Protein AF-A0A957UUU2-F1 (afdb_monomer_lite)

pLDDT: mean 78.71, std 13.13, range [39.53, 95.81]

Structure (mmCIF, N/CA/C/O backbone):
data_AF-A0A957UUU2-F1
#
_entry.id   AF-A0A957UUU2-F1
#
loop_
_atom_site.group_PDB
_atom_site.id
_atom_site.type_symbol
_atom_site.label_atom_id
_atom_site.label_alt_id
_atom_site.label_comp_id
_atom_site.label_asym_id
_atom_site.label_entity_id
_atom_site.label_seq_id
_atom_site.pdbx_PDB_ins_code
_atom_site.Cartn_x
_atom_site.Cartn_y
_atom_site.Cartn_z
_atom_site.occupancy
_atom_site.B_iso_or_equiv
_atom_site.auth_seq_id
_atom_site.auth_comp_id
_atom_site.auth_asym_id
_atom_site.auth_atom_id
_atom_site.pdbx_PDB_model_num
ATOM 1 N N . MET A 1 1 ? 97.704 -11.339 -40.711 1.00 39.53 1 MET A N 1
ATOM 2 C CA . MET A 1 1 ? 97.062 -10.009 -40.656 1.00 39.53 1 MET A CA 1
ATOM 3 C C . MET A 1 1 ? 95.612 -10.194 -41.059 1.00 39.53 1 MET A C 1
ATOM 5 O O . MET A 1 1 ? 95.342 -10.325 -42.242 1.00 39.53 1 MET A O 1
ATOM 9 N N . ALA A 1 2 ? 94.717 -10.341 -40.082 1.00 45.41 2 ALA A N 1
ATOM 10 C CA . ALA A 1 2 ? 93.286 -10.490 -40.326 1.00 45.41 2 ALA A CA 1
ATOM 11 C C . ALA A 1 2 ? 92.654 -9.095 -40.298 1.00 45.41 2 ALA A C 1
ATOM 13 O O . ALA A 1 2 ? 92.649 -8.444 -39.256 1.00 45.41 2 ALA A O 1
ATOM 14 N N . SER A 1 3 ? 92.203 -8.608 -41.452 1.00 53.50 3 SER A N 1
ATOM 15 C CA . SER A 1 3 ? 91.427 -7.375 -41.553 1.00 53.50 3 SER A CA 1
ATOM 16 C C . SER A 1 3 ? 89.989 -7.671 -41.136 1.00 53.50 3 SER A C 1
ATOM 18 O O . SER A 1 3 ? 89.261 -8.354 -41.855 1.00 53.50 3 SER A O 1
ATOM 20 N N . ILE A 1 4 ? 89.600 -7.181 -39.962 1.00 56.47 4 ILE A N 1
ATOM 21 C CA . ILE A 1 4 ? 88.208 -7.158 -39.511 1.00 56.47 4 ILE A CA 1
ATOM 22 C C . ILE A 1 4 ? 87.454 -6.222 -40.457 1.00 56.47 4 ILE A C 1
ATOM 24 O O . ILE A 1 4 ? 87.789 -5.045 -40.563 1.00 56.47 4 ILE A O 1
ATOM 28 N N . THR A 1 5 ? 86.501 -6.766 -41.204 1.00 67.25 5 THR A N 1
ATOM 29 C CA . THR A 1 5 ? 85.615 -6.000 -42.084 1.00 67.25 5 THR A CA 1
ATOM 30 C C . THR A 1 5 ? 84.358 -5.694 -41.280 1.00 67.25 5 THR A C 1
ATOM 32 O O . THR A 1 5 ? 83.609 -6.607 -40.937 1.00 67.25 5 THR A O 1
ATOM 35 N N . GLU A 1 6 ? 84.166 -4.435 -40.896 1.00 67.88 6 GLU A N 1
ATOM 36 C CA . GLU A 1 6 ? 82.925 -3.987 -40.265 1.00 67.88 6 GLU A CA 1
ATOM 37 C C . GLU A 1 6 ? 81.819 -3.969 -41.328 1.00 67.88 6 GLU A C 1
ATOM 39 O O . GLU A 1 6 ? 82.004 -3.405 -42.409 1.00 67.88 6 GLU A O 1
ATOM 44 N N . LYS A 1 7 ? 80.690 -4.629 -41.037 1.00 68.56 7 LYS A N 1
ATOM 45 C CA . LYS A 1 7 ? 79.489 -4.564 -41.880 1.00 68.56 7 LYS A CA 1
ATOM 46 C C . LYS A 1 7 ? 79.055 -3.106 -42.005 1.00 68.56 7 LYS A C 1
ATOM 48 O O . LYS A 1 7 ? 79.025 -2.376 -41.013 1.00 68.56 7 LYS A O 1
ATOM 53 N N . THR A 1 8 ? 78.731 -2.687 -43.222 1.00 74.75 8 THR A N 1
ATOM 54 C CA . THR A 1 8 ? 78.287 -1.319 -43.470 1.00 74.75 8 THR A CA 1
ATOM 55 C C . THR A 1 8 ? 76.824 -1.165 -43.065 1.00 74.75 8 THR A C 1
ATOM 57 O O . THR A 1 8 ? 76.052 -2.120 -43.074 1.00 74.75 8 THR A O 1
ATOM 60 N N . TRP A 1 9 ? 76.409 0.055 -42.727 1.00 56.34 9 TRP A N 1
ATOM 61 C CA . TRP A 1 9 ? 75.012 0.362 -42.402 1.00 56.34 9 TRP A CA 1
ATOM 62 C C . TRP A 1 9 ? 74.048 0.115 -43.580 1.00 56.34 9 TRP A C 1
ATOM 64 O O . TRP A 1 9 ? 72.845 0.052 -43.363 1.00 56.34 9 TRP A O 1
ATOM 74 N N . PHE A 1 10 ? 74.565 -0.056 -44.804 1.00 59.75 10 PHE A N 1
ATOM 75 C CA . PHE A 1 10 ? 73.796 -0.498 -45.970 1.00 59.75 10 PHE A CA 1
ATOM 76 C C . PHE A 1 10 ? 73.433 -1.988 -45.898 1.00 59.75 10 PHE A C 1
ATOM 78 O O . PHE A 1 10 ? 72.280 -2.331 -46.139 1.00 59.75 10 PHE A O 1
ATOM 85 N N . ASP A 1 11 ? 74.361 -2.851 -45.468 1.00 66.56 11 ASP A N 1
ATOM 86 C CA . ASP A 1 11 ? 74.097 -4.289 -45.276 1.00 66.56 11 ASP A CA 1
ATOM 87 C C . ASP A 1 11 ? 73.036 -4.526 -44.185 1.00 66.56 11 ASP A C 1
ATOM 89 O O . ASP A 1 11 ? 72.310 -5.515 -44.189 1.00 66.56 11 ASP A O 1
ATOM 93 N N . GLN A 1 12 ? 72.937 -3.589 -43.241 1.00 62.00 12 GLN A N 1
ATOM 94 C CA . GLN A 1 12 ? 71.997 -3.636 -42.126 1.00 62.00 12 GLN A CA 1
ATOM 95 C C . GLN A 1 12 ? 70.574 -3.199 -42.520 1.00 62.00 12 GLN A C 1
ATOM 97 O O . GLN A 1 12 ? 69.624 -3.550 -41.826 1.00 62.00 12 GLN A O 1
ATOM 102 N N . ILE A 1 13 ? 70.426 -2.456 -43.625 1.00 61.22 13 ILE A N 1
ATOM 103 C CA . ILE A 1 13 ? 69.125 -2.048 -44.178 1.00 61.22 13 ILE A CA 1
ATOM 104 C C . ILE A 1 13 ? 68.515 -3.193 -44.994 1.00 61.22 13 ILE A C 1
ATOM 106 O O . I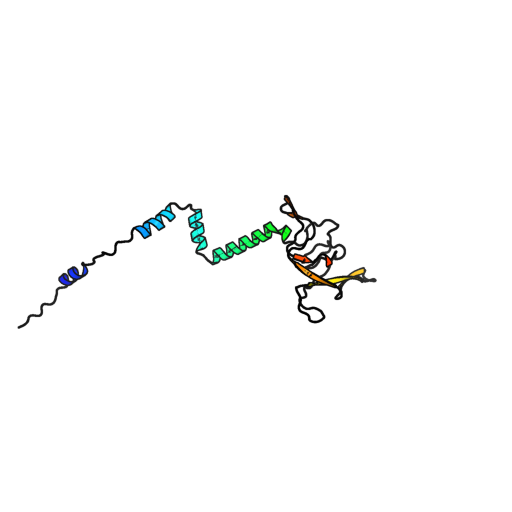LE A 1 13 ? 67.331 -3.469 -44.837 1.00 61.22 13 ILE A O 1
ATOM 110 N N . GLU A 1 14 ? 69.315 -3.918 -45.784 1.00 59.28 14 GLU A N 1
ATOM 111 C CA . GLU A 1 14 ? 68.829 -5.096 -46.527 1.00 59.28 14 GLU A CA 1
ATOM 112 C C . GLU A 1 14 ? 68.378 -6.234 -45.594 1.00 59.28 14 GLU A C 1
ATOM 114 O O . GLU A 1 14 ? 67.443 -6.964 -45.911 1.00 59.28 14 GLU A O 1
ATOM 119 N N . GLU A 1 15 ? 68.987 -6.358 -44.411 1.00 58.00 15 GLU A N 1
ATOM 120 C CA . GLU A 1 15 ? 68.595 -7.353 -43.401 1.00 58.00 15 GLU A CA 1
ATOM 121 C C . GLU A 1 15 ? 67.321 -6.934 -42.628 1.00 58.00 15 GLU A C 1
ATOM 123 O O . GLU A 1 15 ? 66.627 -7.790 -42.079 1.00 58.00 15 GLU A O 1
ATOM 128 N N . GLN A 1 16 ? 66.971 -5.637 -42.619 1.00 53.31 16 GLN A N 1
ATOM 129 C CA . GLN A 1 16 ? 65.750 -5.114 -41.986 1.00 53.31 16 GLN A CA 1
ATOM 130 C C . GLN A 1 16 ? 64.528 -5.097 -42.919 1.00 53.31 16 GLN A C 1
ATOM 132 O O . GLN A 1 16 ? 63.402 -5.059 -42.429 1.00 53.31 16 GLN A O 1
ATOM 137 N N . ASP A 1 17 ? 64.748 -5.160 -44.235 1.00 53.34 17 ASP A N 1
ATOM 138 C CA . ASP A 1 17 ? 63.694 -5.171 -45.262 1.00 53.34 17 ASP A CA 1
ATOM 139 C C . ASP A 1 17 ? 63.190 -6.592 -45.586 1.00 53.34 17 ASP A C 1
ATOM 141 O O . ASP A 1 17 ? 62.331 -6.790 -46.441 1.00 53.34 17 ASP A O 1
ATOM 145 N N . ASN A 1 18 ? 63.680 -7.610 -44.867 1.00 52.59 18 ASN A N 1
ATOM 146 C CA . ASN A 1 18 ? 63.071 -8.940 -44.851 1.00 52.59 18 ASN A CA 1
ATOM 147 C C . ASN A 1 18 ? 61.925 -8.999 -43.827 1.00 52.59 18 ASN A C 1
ATOM 149 O O . ASN A 1 18 ? 61.934 -9.801 -42.889 1.00 52.59 18 ASN A O 1
ATOM 153 N N . TRP A 1 19 ? 60.942 -8.118 -44.002 1.00 49.38 19 TRP A N 1
ATOM 154 C CA . TRP A 1 19 ? 59.661 -8.184 -43.309 1.00 49.38 19 TRP A CA 1
ATOM 155 C C . TRP A 1 19 ? 58.712 -9.030 -44.171 1.00 49.38 19 TRP A C 1
ATOM 157 O O . TRP A 1 19 ? 57.989 -8.521 -45.022 1.00 49.38 19 TRP A O 1
ATOM 167 N N . HIS A 1 20 ? 58.795 -10.356 -44.024 1.00 58.97 20 HIS A N 1
ATOM 168 C CA . HIS A 1 20 ? 57.784 -11.262 -44.572 1.00 58.97 20 HIS A CA 1
ATOM 169 C C . HIS A 1 20 ? 56.540 -11.189 -43.681 1.00 58.97 20 HIS A C 1
ATOM 171 O O . HIS A 1 20 ? 56.424 -11.903 -42.683 1.00 58.97 20 HIS A O 1
ATOM 177 N N . ASP A 1 21 ? 55.615 -10.313 -44.061 1.00 60.00 21 ASP A N 1
ATOM 178 C CA . ASP A 1 21 ? 54.219 -10.346 -43.625 1.00 60.00 21 ASP A CA 1
ATOM 179 C C . ASP A 1 21 ? 53.482 -11.518 -44.277 1.00 60.00 21 ASP A C 1
ATOM 181 O O . ASP A 1 21 ? 52.613 -11.343 -45.129 1.00 60.00 21 ASP A O 1
ATOM 185 N N . ASP A 1 22 ? 53.838 -12.738 -43.891 1.00 60.50 22 ASP A N 1
ATOM 186 C CA . ASP A 1 22 ? 53.114 -13.936 -44.330 1.00 60.50 22 ASP A CA 1
ATOM 187 C C . ASP A 1 22 ? 51.960 -14.304 -43.386 1.00 60.50 22 ASP A C 1
ATOM 189 O O . ASP A 1 22 ? 51.297 -15.324 -43.578 1.00 60.50 22 ASP A O 1
ATOM 193 N N . GLU A 1 23 ? 51.678 -13.484 -42.371 1.00 61.38 23 GLU A N 1
ATOM 194 C CA . GLU A 1 23 ? 50.397 -13.552 -41.670 1.00 61.38 23 GLU A CA 1
ATOM 195 C C . GLU A 1 23 ? 49.346 -12.931 -42.603 1.00 61.38 23 GLU A C 1
ATOM 197 O O . GLU A 1 23 ? 49.387 -11.718 -42.838 1.00 61.38 23 GLU A O 1
ATOM 202 N N . PRO A 1 24 ? 48.421 -13.719 -43.188 1.00 61.41 24 PRO A N 1
ATOM 203 C CA . PRO A 1 24 ? 47.403 -13.158 -44.056 1.00 61.41 24 PRO A CA 1
ATOM 204 C C . PRO A 1 24 ? 46.625 -12.115 -43.259 1.00 61.41 24 PRO A C 1
ATOM 206 O O . PRO A 1 24 ? 46.013 -12.434 -42.239 1.00 61.41 24 PRO A O 1
ATOM 209 N N . PHE A 1 25 ? 46.649 -10.865 -43.728 1.00 57.09 25 PHE A N 1
ATOM 210 C CA . PHE A 1 25 ? 45.767 -9.826 -43.215 1.00 57.09 25 PHE A CA 1
ATOM 211 C C . PHE A 1 25 ? 44.338 -10.375 -43.270 1.00 57.09 25 PHE A C 1
ATOM 213 O O . PHE A 1 25 ? 43.819 -10.656 -44.353 1.00 57.09 25 PHE A O 1
ATOM 220 N N . ASP A 1 26 ? 43.721 -10.580 -42.104 1.00 59.62 26 ASP A N 1
ATOM 221 C CA . ASP A 1 26 ? 42.340 -11.048 -41.994 1.00 59.62 26 ASP A CA 1
ATOM 222 C C . ASP A 1 26 ? 41.394 -9.929 -42.458 1.00 59.62 26 ASP A C 1
ATOM 224 O O . ASP A 1 26 ? 40.779 -9.205 -41.677 1.00 59.62 26 ASP A O 1
ATOM 228 N N . GLU A 1 27 ? 41.289 -9.761 -43.776 1.00 56.03 27 GLU A N 1
ATOM 229 C CA . GLU A 1 27 ? 40.331 -8.859 -44.414 1.00 56.03 27 GLU A CA 1
ATOM 230 C C . GLU A 1 27 ? 38.875 -9.242 -44.095 1.00 56.03 27 GLU A C 1
ATOM 232 O O . GLU A 1 27 ? 37.962 -8.439 -44.311 1.00 56.03 27 GLU A O 1
ATOM 237 N N . GLY A 1 28 ? 38.642 -10.468 -43.612 1.00 55.97 28 GLY A N 1
ATOM 238 C CA . GLY A 1 28 ? 37.326 -10.993 -43.276 1.00 55.97 28 GLY A CA 1
ATOM 239 C C . GLY A 1 28 ? 36.765 -10.413 -41.979 1.00 55.97 28 GLY A C 1
ATOM 240 O O . GLY A 1 28 ? 35.560 -10.148 -41.917 1.00 55.97 28 GLY A O 1
ATOM 241 N N . SER A 1 29 ? 37.610 -10.161 -40.971 1.00 53.28 29 SER A N 1
ATOM 242 C CA . SER A 1 29 ? 37.148 -9.645 -39.673 1.00 53.28 29 SER A CA 1
ATOM 243 C C . SER A 1 29 ? 36.651 -8.201 -39.763 1.00 53.28 29 SER A C 1
ATOM 245 O O . SER A 1 29 ? 35.616 -7.872 -39.186 1.00 53.28 29 SER A O 1
ATOM 247 N N . PHE A 1 30 ? 37.339 -7.351 -40.532 1.00 53.28 30 PHE A N 1
ATOM 248 C CA . PHE A 1 30 ? 36.959 -5.947 -40.710 1.00 53.28 30 PHE A CA 1
ATOM 249 C C . PHE A 1 30 ? 35.727 -5.797 -41.618 1.00 53.28 30 PHE A C 1
ATOM 251 O O . PHE A 1 30 ? 34.786 -5.089 -41.265 1.00 53.28 30 PHE A O 1
ATOM 258 N N . LYS A 1 31 ? 35.648 -6.533 -42.740 1.00 57.88 31 LYS A N 1
ATOM 259 C CA . LYS A 1 31 ? 34.511 -6.430 -43.680 1.00 57.88 31 LYS A CA 1
ATOM 260 C C . LYS A 1 31 ? 33.173 -6.828 -43.047 1.00 57.88 31 LYS A C 1
ATOM 262 O O . LYS A 1 31 ? 32.178 -6.137 -43.243 1.00 57.88 31 LYS A O 1
ATOM 267 N N . ALA A 1 32 ? 33.131 -7.907 -42.262 1.00 59.12 32 ALA A N 1
ATOM 268 C CA . ALA A 1 32 ? 31.872 -8.442 -41.736 1.00 59.12 32 ALA A CA 1
ATOM 269 C C . ALA A 1 32 ? 31.272 -7.627 -40.572 1.00 59.12 32 ALA A C 1
ATOM 271 O O . ALA A 1 32 ? 30.049 -7.635 -40.379 1.00 59.12 32 ALA A O 1
ATOM 272 N N . GLU A 1 33 ? 32.104 -6.960 -39.768 1.00 60.31 33 GLU A N 1
ATOM 273 C CA . GLU A 1 33 ? 31.646 -6.070 -38.694 1.00 60.31 33 GLU A CA 1
ATOM 274 C C . GLU A 1 33 ? 31.251 -4.695 -39.241 1.00 60.31 33 GLU A C 1
ATOM 276 O O . GLU A 1 33 ? 30.189 -4.179 -38.877 1.00 60.31 33 GLU A O 1
ATOM 281 N N . ASP A 1 34 ? 32.031 -4.156 -40.181 1.00 59.47 34 ASP A N 1
ATOM 282 C CA . ASP A 1 34 ? 31.767 -2.853 -40.786 1.00 59.47 34 ASP A CA 1
ATOM 283 C C . ASP A 1 34 ? 30.541 -2.883 -41.715 1.00 59.47 34 ASP A C 1
ATOM 285 O O . ASP A 1 34 ? 29.689 -1.997 -41.627 1.00 59.47 34 ASP A O 1
ATOM 289 N N . GLU A 1 35 ? 30.336 -3.931 -42.524 1.00 60.06 35 GLU A N 1
ATOM 290 C CA . GLU A 1 35 ? 29.131 -4.055 -43.368 1.00 60.06 35 GLU A CA 1
ATOM 291 C C . GLU A 1 35 ? 27.832 -4.066 -42.545 1.00 60.06 35 GLU A C 1
ATOM 293 O O . GLU A 1 35 ? 26.833 -3.449 -42.929 1.00 60.06 35 GLU A O 1
ATOM 298 N N . LYS A 1 36 ? 27.840 -4.704 -41.365 1.00 58.03 36 LYS A N 1
ATOM 299 C CA . LYS A 1 36 ? 26.680 -4.711 -40.455 1.00 58.03 36 LYS A CA 1
ATOM 300 C C . LYS A 1 36 ? 26.394 -3.330 -39.872 1.00 58.03 36 LYS A C 1
ATOM 302 O O . LYS A 1 36 ? 25.233 -3.025 -39.608 1.00 58.03 36 LYS A O 1
ATOM 307 N N . ILE A 1 37 ? 27.420 -2.504 -39.674 1.00 58.75 37 ILE A N 1
ATOM 308 C CA . ILE A 1 37 ? 27.292 -1.119 -39.202 1.00 58.75 37 ILE A CA 1
ATOM 309 C C . ILE A 1 37 ? 26.732 -0.221 -40.317 1.00 58.75 37 ILE A C 1
ATOM 311 O O . ILE A 1 37 ? 25.884 0.622 -40.032 1.00 58.75 37 ILE A O 1
ATOM 315 N N . PHE A 1 38 ? 27.131 -0.434 -41.577 1.00 58.75 38 PHE A N 1
ATOM 316 C CA . PHE A 1 38 ? 26.671 0.359 -42.728 1.00 58.75 38 PHE A CA 1
ATOM 317 C C . PHE A 1 38 ? 25.222 0.073 -43.162 1.00 58.75 38 PHE A C 1
ATOM 319 O O . PHE A 1 38 ? 24.555 0.969 -43.676 1.00 58.75 38 PHE A O 1
ATOM 326 N N . VAL A 1 39 ? 24.711 -1.143 -42.939 1.00 65.19 39 VAL A N 1
ATOM 327 C CA . VAL A 1 39 ? 23.320 -1.528 -43.271 1.00 65.19 39 VAL A CA 1
ATOM 328 C C . VAL A 1 39 ? 22.354 -1.325 -42.090 1.00 65.19 39 VAL A C 1
ATOM 330 O O . VAL A 1 39 ? 21.133 -1.356 -42.260 1.00 65.19 39 VAL A O 1
ATOM 333 N N . ALA A 1 40 ? 22.869 -1.104 -40.878 1.00 62.59 40 ALA A N 1
ATOM 334 C CA . ALA A 1 40 ? 22.044 -0.944 -39.687 1.00 62.59 40 ALA A CA 1
ATOM 335 C C . ALA A 1 40 ? 21.211 0.347 -39.728 1.00 62.59 40 ALA A C 1
ATOM 337 O O . ALA A 1 40 ? 21.707 1.445 -39.981 1.00 62.59 40 ALA A O 1
ATOM 338 N N . SER A 1 41 ? 19.926 0.223 -39.390 1.00 76.69 41 SER A N 1
ATOM 339 C CA . SER A 1 41 ? 19.055 1.373 -39.155 1.00 76.69 41 SER A CA 1
ATOM 340 C C . SER A 1 41 ? 19.640 2.246 -38.043 1.00 76.69 41 SER A C 1
ATOM 342 O O . SER A 1 41 ? 20.170 1.738 -37.052 1.00 76.69 41 SER A O 1
ATOM 344 N N . TYR A 1 42 ? 19.494 3.567 -38.164 1.00 78.69 42 TYR A N 1
ATOM 345 C CA . TYR A 1 42 ? 19.991 4.551 -37.194 1.00 78.69 42 TYR A CA 1
ATOM 346 C C . TYR A 1 42 ? 19.608 4.207 -35.736 1.00 78.69 42 TYR A C 1
ATOM 348 O O . TYR A 1 42 ? 20.386 4.415 -34.805 1.00 78.69 42 TYR A O 1
ATOM 356 N N . TRP A 1 43 ? 18.441 3.580 -35.539 1.00 77.56 43 TRP A N 1
ATOM 357 C CA . TRP A 1 43 ? 17.963 3.071 -34.248 1.00 77.56 43 TRP A CA 1
ATOM 358 C C . TRP A 1 43 ? 18.771 1.896 -33.684 1.00 77.56 43 TRP A C 1
ATOM 360 O O . TRP A 1 43 ? 18.982 1.819 -32.473 1.00 77.56 43 TRP A O 1
ATOM 370 N N . GLN A 1 44 ? 19.242 0.985 -34.537 1.00 79.56 44 GLN A N 1
ATOM 371 C CA . GLN A 1 44 ? 20.034 -0.178 -34.126 1.00 79.56 44 GLN A CA 1
ATOM 372 C C . GLN A 1 44 ? 21.419 0.256 -33.633 1.00 79.56 44 GLN A C 1
ATOM 374 O O . GLN A 1 44 ? 21.860 -0.189 -32.572 1.00 79.56 44 GLN A O 1
ATOM 379 N N . LEU A 1 45 ? 22.052 1.201 -34.337 1.00 82.31 45 LEU A N 1
ATOM 380 C CA . LEU A 1 45 ? 23.320 1.817 -33.932 1.00 82.31 45 LEU A CA 1
ATOM 381 C C . LEU A 1 45 ? 23.190 2.531 -32.579 1.00 82.31 45 LEU A C 1
ATOM 383 O O . LEU A 1 45 ? 24.030 2.358 -31.690 1.00 82.31 45 LEU A O 1
ATOM 387 N N . MET A 1 46 ? 22.098 3.282 -32.393 1.00 84.50 46 MET A N 1
ATOM 388 C CA . MET A 1 46 ? 21.809 3.977 -31.138 1.00 84.50 46 MET A CA 1
ATOM 389 C C . MET A 1 46 ? 21.615 2.995 -29.975 1.00 84.50 46 MET A C 1
ATOM 391 O O . MET A 1 46 ? 22.191 3.185 -28.904 1.00 84.50 46 MET A O 1
ATOM 395 N N . TRP A 1 47 ? 20.865 1.910 -30.191 1.00 83.44 47 TRP A N 1
ATOM 396 C CA . TRP A 1 47 ? 20.610 0.880 -29.180 1.00 83.44 47 TRP A CA 1
ATOM 397 C C . TRP A 1 47 ? 21.876 0.118 -28.774 1.00 83.44 47 TRP A C 1
ATOM 399 O O . TRP A 1 47 ? 22.100 -0.125 -27.587 1.00 83.44 47 TRP A O 1
ATOM 409 N N . TRP A 1 48 ? 22.745 -0.225 -29.728 1.00 84.81 48 TRP A N 1
ATOM 410 C CA . TRP A 1 48 ? 24.027 -0.872 -29.430 1.00 84.81 48 TRP A CA 1
ATOM 411 C C . TRP A 1 48 ? 24.951 0.029 -28.616 1.00 84.81 48 TRP A C 1
ATOM 413 O O . TRP A 1 48 ? 25.562 -0.434 -27.652 1.00 84.81 48 TRP A O 1
ATOM 423 N N . LYS A 1 49 ? 25.021 1.322 -28.954 1.00 82.62 49 LYS A N 1
ATOM 424 C CA . LYS A 1 49 ? 25.791 2.303 -28.179 1.00 82.62 49 LYS A CA 1
ATOM 425 C C . LYS A 1 49 ? 25.201 2.497 -26.779 1.00 82.62 49 LYS A C 1
ATOM 427 O O . LYS A 1 49 ? 25.948 2.500 -25.805 1.00 82.62 49 LYS A O 1
ATOM 432 N N . PHE A 1 50 ? 23.876 2.568 -26.663 1.00 84.94 50 PHE A N 1
ATOM 433 C CA . PHE A 1 50 ? 23.166 2.684 -25.388 1.00 84.94 50 PHE A CA 1
ATOM 434 C C . PHE A 1 50 ? 23.423 1.482 -24.465 1.00 84.94 50 PHE A C 1
ATOM 436 O O . PHE A 1 50 ? 23.775 1.661 -23.300 1.00 84.94 50 PHE A O 1
ATOM 443 N N . ARG A 1 51 ? 23.370 0.253 -25.001 1.00 84.75 51 ARG A N 1
ATOM 444 C CA . ARG A 1 51 ? 23.630 -0.986 -24.244 1.00 84.75 51 ARG A CA 1
ATOM 445 C C . ARG A 1 51 ? 25.056 -1.119 -23.710 1.00 84.75 51 ARG A C 1
ATOM 447 O O . ARG A 1 51 ? 25.261 -1.862 -22.753 1.00 84.75 51 ARG A O 1
ATOM 454 N N . LYS A 1 52 ? 26.038 -0.417 -24.287 1.00 87.19 52 LYS A N 1
ATOM 455 C CA . LYS A 1 52 ? 27.419 -0.405 -23.770 1.00 87.19 52 LYS A CA 1
ATOM 456 C C . LYS A 1 52 ? 27.544 0.375 -22.451 1.00 87.19 52 LYS A C 1
ATOM 458 O O . LYS A 1 52 ? 28.444 0.092 -21.663 1.00 87.19 52 LYS A O 1
ATOM 463 N N . HIS A 1 53 ? 26.642 1.319 -22.167 1.00 92.12 53 HIS A N 1
ATOM 464 C CA . HIS A 1 53 ? 26.686 2.134 -20.952 1.00 92.12 53 HIS A CA 1
ATOM 465 C C . HIS A 1 53 ? 25.852 1.518 -19.821 1.00 92.12 53 HIS A C 1
ATOM 467 O O . HIS A 1 53 ? 24.625 1.592 -19.816 1.00 92.12 53 HIS A O 1
ATOM 473 N N . ARG A 1 54 ? 26.526 0.973 -18.798 1.00 88.69 54 ARG A N 1
ATOM 474 C CA . ARG A 1 54 ? 25.864 0.348 -17.633 1.00 88.69 54 ARG A CA 1
ATOM 475 C C . ARG A 1 54 ? 24.904 1.300 -16.910 1.00 88.69 54 ARG A C 1
ATOM 477 O O . ARG A 1 54 ? 23.791 0.900 -16.596 1.00 88.69 54 ARG A O 1
ATOM 484 N N . MET A 1 55 ? 25.295 2.562 -16.712 1.00 93.12 55 MET A N 1
ATOM 485 C CA . MET A 1 55 ? 24.437 3.566 -16.062 1.00 93.12 55 MET A CA 1
ATOM 486 C C . MET A 1 55 ? 23.172 3.864 -16.871 1.00 93.12 55 MET A C 1
ATOM 488 O O . MET A 1 55 ? 22.088 3.935 -16.304 1.00 93.12 55 MET A O 1
ATOM 492 N N . ALA A 1 56 ? 23.296 3.969 -18.196 1.00 89.12 56 ALA A N 1
ATOM 493 C CA . ALA A 1 56 ? 22.160 4.218 -19.078 1.00 89.12 56 ALA A CA 1
ATOM 494 C C . ALA A 1 56 ? 21.150 3.058 -19.036 1.00 89.12 56 ALA A C 1
ATOM 496 O O . ALA A 1 56 ? 19.943 3.285 -18.982 1.00 89.12 56 ALA A O 1
ATOM 497 N N . MET A 1 57 ? 21.642 1.817 -18.968 1.00 92.75 57 MET A N 1
ATOM 498 C CA . MET A 1 57 ? 20.799 0.631 -18.810 1.00 92.75 57 MET A CA 1
ATOM 499 C C . MET A 1 57 ? 20.084 0.591 -17.456 1.00 92.75 57 MET A C 1
ATOM 501 O O . MET A 1 57 ? 18.902 0.266 -17.415 1.00 92.75 57 MET A O 1
ATOM 505 N N . VAL A 1 58 ? 20.756 0.958 -16.358 1.00 94.75 58 VAL A N 1
ATOM 506 C CA . VAL A 1 58 ? 20.117 1.046 -15.031 1.00 94.75 58 VAL A CA 1
ATOM 507 C C . VAL A 1 58 ? 18.990 2.078 -15.045 1.00 94.75 58 VAL A C 1
ATOM 509 O O . VAL A 1 58 ? 17.878 1.775 -14.619 1.00 94.75 58 VAL A O 1
ATOM 512 N N . SER A 1 59 ? 19.238 3.270 -15.594 1.00 93.75 59 SER A N 1
ATOM 513 C CA . SER A 1 59 ? 18.205 4.300 -15.729 1.00 93.75 59 SER A CA 1
ATOM 514 C C . SER A 1 59 ? 17.036 3.833 -16.596 1.00 93.75 59 SER A C 1
ATOM 516 O O . SER A 1 59 ? 15.887 4.056 -16.227 1.00 93.75 59 SER A O 1
ATOM 518 N N . ALA A 1 60 ? 17.301 3.136 -17.705 1.00 93.38 60 ALA A N 1
ATOM 519 C CA . ALA A 1 60 ? 16.246 2.566 -18.539 1.00 93.38 60 ALA A CA 1
ATOM 520 C C . ALA A 1 60 ? 15.384 1.554 -17.771 1.00 93.38 60 ALA A C 1
ATOM 522 O O . ALA A 1 60 ? 14.163 1.600 -17.878 1.00 93.38 60 ALA A O 1
ATOM 523 N N . VAL A 1 61 ? 15.996 0.680 -16.965 1.00 94.75 61 VAL A N 1
ATOM 524 C CA . VAL A 1 61 ? 15.263 -0.283 -16.127 1.00 94.75 61 VAL A CA 1
ATOM 525 C C . VAL A 1 61 ? 14.375 0.435 -15.114 1.00 94.75 61 VAL A C 1
ATOM 527 O O . VAL A 1 61 ? 13.203 0.090 -14.992 1.00 94.75 61 VAL A O 1
ATOM 530 N N . ILE A 1 62 ? 14.893 1.456 -14.426 1.00 95.75 62 ILE A N 1
ATOM 531 C CA . ILE A 1 62 ? 14.111 2.242 -13.458 1.00 95.75 62 ILE A CA 1
ATOM 532 C C . ILE A 1 62 ? 12.913 2.905 -14.145 1.00 95.75 62 ILE A C 1
ATOM 534 O O . ILE A 1 62 ? 11.796 2.821 -13.644 1.00 95.75 62 ILE A O 1
ATOM 538 N N . ILE A 1 63 ? 13.130 3.520 -15.310 1.00 95.81 63 ILE A N 1
ATOM 539 C CA . ILE A 1 63 ? 12.064 4.160 -16.087 1.00 95.81 63 ILE A CA 1
ATOM 540 C C . ILE A 1 63 ? 10.991 3.138 -16.469 1.00 95.81 63 ILE A C 1
ATOM 542 O O . ILE A 1 63 ? 9.808 3.387 -16.257 1.00 95.81 63 ILE A O 1
ATOM 546 N N . VAL A 1 64 ? 11.391 1.975 -16.987 1.00 95.81 64 VAL A N 1
ATOM 547 C CA . VAL A 1 64 ? 10.453 0.903 -17.345 1.00 95.81 64 VAL A CA 1
ATOM 548 C C . VAL A 1 64 ? 9.654 0.440 -16.127 1.00 95.81 64 VAL A C 1
ATOM 550 O O . VAL A 1 64 ? 8.442 0.291 -16.233 1.00 95.81 64 VAL A O 1
ATOM 553 N N . LEU A 1 65 ? 10.291 0.265 -14.965 1.00 95.25 65 LEU A N 1
ATOM 554 C CA . LEU A 1 65 ? 9.594 -0.111 -13.732 1.00 95.25 65 LEU A CA 1
ATOM 555 C C . LEU A 1 65 ? 8.570 0.946 -13.301 1.00 95.25 65 LEU A C 1
ATOM 557 O O . LEU A 1 65 ? 7.448 0.587 -12.960 1.00 95.25 65 LEU A O 1
ATOM 561 N N . LEU A 1 66 ? 8.915 2.233 -13.365 1.00 93.75 66 LEU A N 1
ATOM 562 C CA . LEU A 1 66 ? 7.980 3.316 -13.047 1.00 93.75 66 LEU A CA 1
ATOM 563 C C . LEU A 1 66 ? 6.779 3.335 -14.000 1.00 93.75 66 LEU A C 1
ATOM 565 O O . LEU A 1 66 ? 5.645 3.469 -13.548 1.00 93.75 66 LEU A O 1
ATOM 569 N N . TYR A 1 67 ? 7.006 3.141 -15.302 1.00 94.38 67 TYR A N 1
ATOM 570 C CA . TYR A 1 67 ? 5.913 3.040 -16.272 1.00 94.38 67 TYR A CA 1
ATOM 571 C C . TYR A 1 67 ? 5.043 1.806 -16.042 1.00 94.38 67 TYR A C 1
ATOM 573 O O . TYR A 1 67 ? 3.830 1.897 -16.190 1.00 94.38 67 TYR A O 1
ATOM 581 N N . LEU A 1 68 ? 5.625 0.672 -15.646 1.00 92.25 68 LEU A N 1
ATOM 582 C CA . LEU A 1 68 ? 4.844 -0.508 -15.278 1.00 92.25 68 LEU A CA 1
ATOM 583 C C . LEU A 1 68 ? 3.960 -0.222 -14.063 1.00 92.25 68 LEU A C 1
ATOM 585 O O . LEU A 1 68 ? 2.772 -0.513 -14.110 1.00 92.25 68 LEU A O 1
ATOM 589 N N . VAL A 1 69 ? 4.494 0.405 -13.013 1.00 89.88 69 VAL A N 1
ATOM 590 C CA . VAL A 1 69 ? 3.687 0.800 -11.847 1.00 89.88 69 VAL A CA 1
ATOM 591 C C . VAL A 1 69 ? 2.560 1.751 -12.252 1.00 89.88 69 VAL A C 1
ATOM 593 O O . VAL A 1 69 ? 1.440 1.572 -11.794 1.00 89.88 69 VAL A O 1
ATOM 596 N N . ALA A 1 70 ? 2.818 2.709 -13.146 1.00 88.69 70 ALA A N 1
ATOM 597 C CA . ALA A 1 70 ? 1.796 3.637 -13.630 1.00 88.69 70 ALA A CA 1
ATOM 598 C C . ALA A 1 70 ? 0.707 2.948 -14.475 1.00 88.69 70 ALA A C 1
ATOM 600 O O . ALA A 1 70 ? -0.473 3.232 -14.309 1.00 88.69 70 ALA A O 1
ATOM 601 N N . VAL A 1 71 ? 1.083 2.022 -15.362 1.00 89.25 71 VAL A N 1
ATOM 602 C CA . VAL A 1 71 ? 0.135 1.265 -16.202 1.00 89.25 71 VAL A CA 1
ATOM 603 C C . VAL A 1 71 ? -0.700 0.291 -15.371 1.00 89.25 71 VAL A C 1
ATOM 605 O O . VAL A 1 71 ? -1.859 0.047 -15.693 1.00 89.25 71 VAL A O 1
ATOM 608 N N . PHE A 1 72 ? -0.128 -0.258 -14.301 1.00 88.88 72 PHE A N 1
ATOM 609 C CA . PHE A 1 72 ? -0.815 -1.140 -13.363 1.00 88.88 72 PHE A CA 1
ATOM 610 C C . PHE A 1 72 ? -1.232 -0.409 -12.078 1.00 88.88 72 PHE A C 1
ATOM 612 O O . PHE A 1 72 ? -1.399 -1.054 -11.047 1.00 88.88 72 PHE A O 1
ATOM 619 N N . ALA A 1 73 ? -1.414 0.917 -12.122 1.00 86.19 73 ALA A N 1
ATOM 620 C CA . ALA A 1 73 ? -1.716 1.714 -10.932 1.00 86.19 73 ALA A CA 1
ATOM 621 C C . ALA A 1 73 ? -3.005 1.253 -10.241 1.00 86.19 73 ALA A C 1
ATOM 623 O O . ALA A 1 73 ? -3.033 1.159 -9.022 1.00 86.19 73 ALA A O 1
ATOM 624 N N . GLU A 1 74 ? -4.022 0.877 -11.013 1.00 83.88 74 GLU A N 1
ATOM 625 C CA . GLU A 1 74 ? -5.300 0.358 -10.505 1.00 83.88 74 GLU A CA 1
ATOM 626 C C . GLU A 1 74 ? -5.134 -0.982 -9.762 1.00 83.88 74 GLU A C 1
ATOM 628 O O . GLU A 1 74 ? -5.784 -1.227 -8.755 1.00 83.88 74 GLU A O 1
ATOM 633 N N . PHE A 1 75 ? -4.202 -1.830 -10.210 1.00 86.38 75 PHE A N 1
ATOM 634 C CA . PHE A 1 75 ? -3.859 -3.087 -9.537 1.00 86.38 75 PHE A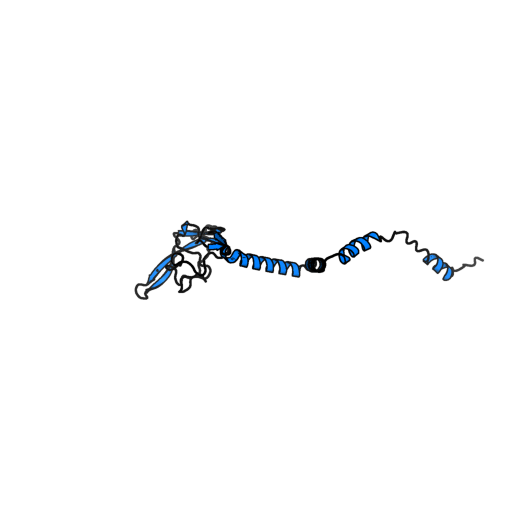 CA 1
ATOM 635 C C . PHE A 1 75 ? -2.979 -2.864 -8.293 1.00 86.38 75 PHE A C 1
ATOM 637 O O . PHE A 1 75 ? -3.053 -3.614 -7.318 1.00 86.38 75 PHE A O 1
ATOM 644 N N . VAL A 1 76 ? -2.092 -1.866 -8.336 1.00 85.06 76 VAL A N 1
ATOM 645 C CA . VAL A 1 76 ? -1.146 -1.556 -7.253 1.00 85.06 76 VAL A CA 1
ATOM 646 C C . VAL A 1 76 ? -1.824 -0.792 -6.117 1.00 85.06 76 VAL A C 1
ATOM 648 O O . VAL A 1 76 ? -1.483 -1.019 -4.956 1.00 85.06 76 VAL A O 1
ATOM 651 N N . ALA A 1 77 ? -2.768 0.093 -6.434 1.00 79.81 77 ALA A N 1
ATOM 652 C CA . ALA A 1 77 ? -3.542 0.830 -5.451 1.00 79.81 77 ALA A CA 1
ATOM 653 C C . ALA A 1 77 ? -4.538 -0.117 -4.756 1.00 79.81 77 ALA A C 1
ATOM 655 O O . ALA A 1 77 ? -5.325 -0.779 -5.433 1.00 79.81 77 ALA A O 1
ATOM 656 N N . PRO A 1 78 ? -4.525 -0.212 -3.416 1.00 70.25 78 PRO A N 1
ATOM 657 C CA . PRO A 1 78 ? -5.463 -1.064 -2.686 1.00 70.25 78 PRO A CA 1
ATOM 658 C C . PRO A 1 78 ? -6.894 -0.506 -2.675 1.00 70.25 78 PRO A C 1
ATOM 660 O O . PRO A 1 78 ? -7.836 -1.268 -2.473 1.00 70.25 78 PRO A O 1
ATOM 663 N N . TYR A 1 79 ? -7.059 0.804 -2.896 1.00 74.88 79 TYR A N 1
ATOM 664 C CA . TYR A 1 79 ? -8.348 1.493 -2.842 1.00 74.88 79 TYR A CA 1
ATOM 665 C C . TYR A 1 79 ? -8.532 2.425 -4.034 1.00 74.88 79 TYR A C 1
ATOM 667 O O . TYR A 1 79 ? -7.578 3.036 -4.521 1.00 74.88 79 TYR A O 1
ATOM 675 N N . ASN A 1 80 ? -9.783 2.562 -4.465 1.00 71.19 80 ASN A N 1
ATOM 676 C CA . ASN A 1 80 ? -10.167 3.501 -5.508 1.00 71.19 80 ASN A CA 1
ATOM 677 C C . ASN A 1 80 ? -10.094 4.951 -4.984 1.00 71.19 80 ASN A C 1
ATOM 679 O O . ASN A 1 80 ? -10.520 5.206 -3.857 1.00 71.19 80 ASN A O 1
ATOM 683 N N . PRO A 1 81 ? -9.594 5.920 -5.778 1.00 64.38 81 PRO A N 1
ATOM 684 C CA . PRO A 1 81 ? -9.504 7.328 -5.371 1.00 64.38 81 PRO A CA 1
ATOM 685 C C . PRO A 1 81 ? -10.870 8.026 -5.299 1.00 64.38 81 PRO A C 1
ATOM 687 O O . PRO A 1 81 ? -11.053 8.945 -4.498 1.00 64.38 81 PRO A O 1
ATOM 690 N N . ASP A 1 82 ? -11.834 7.566 -6.100 1.00 64.88 82 ASP A N 1
ATOM 691 C CA . ASP A 1 82 ? -13.242 7.958 -6.031 1.00 64.88 82 ASP A CA 1
ATOM 692 C C . ASP A 1 82 ? -14.092 6.723 -5.699 1.00 64.88 82 ASP A C 1
ATOM 694 O O . ASP A 1 82 ? -14.787 6.184 -6.562 1.00 64.88 82 ASP A O 1
ATOM 698 N N . PRO A 1 83 ? -13.993 6.227 -4.454 1.00 64.19 83 PRO A N 1
ATOM 699 C CA . PRO A 1 83 ? -14.678 5.014 -4.050 1.00 64.19 83 PRO A CA 1
ATOM 700 C C . PRO A 1 83 ? -16.186 5.249 -4.025 1.00 64.19 83 PRO A C 1
ATOM 702 O O . PRO A 1 83 ? -16.676 6.343 -3.702 1.00 64.19 83 PRO A O 1
ATOM 705 N N . HIS A 1 84 ? -16.943 4.197 -4.329 1.00 59.72 84 HIS A N 1
ATOM 706 C CA . HIS A 1 84 ? -18.383 4.245 -4.132 1.00 59.72 84 HIS A CA 1
ATOM 707 C C . HIS A 1 84 ? -18.698 4.480 -2.639 1.00 59.72 84 HIS A C 1
ATOM 709 O O . HIS A 1 84 ? -17.906 4.115 -1.770 1.00 59.72 84 HIS A O 1
ATOM 715 N N . PRO A 1 85 ? -19.862 5.058 -2.282 1.00 58.22 85 PRO A N 1
ATOM 716 C CA . PRO A 1 85 ? -20.202 5.342 -0.886 1.00 58.22 85 PRO A CA 1
ATOM 717 C C . PRO A 1 85 ? -20.157 4.125 0.049 1.00 5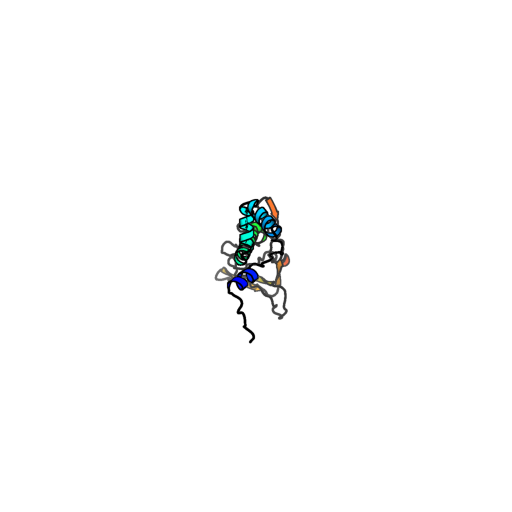8.22 85 PRO A C 1
ATOM 719 O O . PRO A 1 85 ? -20.002 4.294 1.254 1.00 58.22 85 PRO A O 1
ATOM 722 N N . SER A 1 86 ? -20.299 2.918 -0.505 1.00 57.06 86 SER A N 1
ATOM 723 C CA . SER A 1 86 ? -20.179 1.630 0.186 1.00 57.06 86 SER A CA 1
ATOM 724 C C . SER A 1 86 ? -18.740 1.208 0.494 1.00 57.06 86 SER A C 1
ATOM 726 O O . SER A 1 86 ? -18.539 0.357 1.349 1.00 57.06 86 SER A O 1
ATOM 728 N N . GLU A 1 87 ? -17.758 1.774 -0.203 1.00 60.69 87 GLU A N 1
ATOM 729 C CA . GLU A 1 87 ? -16.326 1.463 -0.083 1.00 60.69 87 GLU A CA 1
ATOM 730 C C . GLU A 1 87 ? -15.566 2.540 0.699 1.00 60.69 87 GLU A C 1
ATOM 732 O O . GLU A 1 87 ? -14.404 2.359 1.056 1.00 60.69 87 GLU A O 1
ATOM 737 N N . LEU A 1 88 ? -16.216 3.675 0.976 1.00 59.81 88 LEU A N 1
ATOM 738 C CA . LEU A 1 88 ? -15.662 4.697 1.849 1.00 59.81 88 LEU A CA 1
ATOM 739 C C . LEU A 1 88 ? -15.499 4.135 3.259 1.00 59.81 88 LEU A C 1
ATOM 741 O O . LEU A 1 88 ? -16.448 3.634 3.865 1.00 59.81 88 LEU A O 1
ATOM 745 N N . PHE A 1 89 ? -14.330 4.364 3.848 1.00 68.12 89 PHE A N 1
ATOM 746 C CA . PHE A 1 89 ? -14.053 4.049 5.244 1.00 68.12 89 PHE A CA 1
ATOM 747 C C . PHE A 1 89 ? -14.705 5.075 6.184 1.00 68.12 89 PHE A C 1
ATOM 749 O O . PHE A 1 89 ? -14.049 5.690 7.022 1.00 68.12 89 PH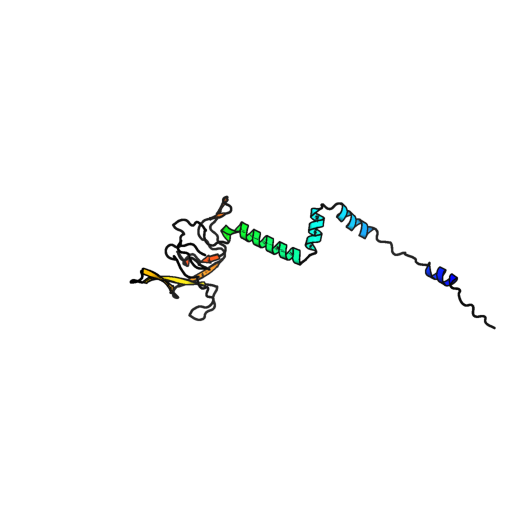E A O 1
ATOM 756 N N . VAL A 1 90 ? -16.013 5.318 6.039 1.00 62.59 90 VAL A N 1
ATOM 757 C CA . VAL A 1 90 ? -16.771 6.351 6.774 1.00 62.59 90 VAL A CA 1
ATOM 758 C C . VAL A 1 90 ? -16.653 6.163 8.295 1.00 62.59 90 VAL A C 1
ATOM 760 O O . VAL A 1 90 ? -16.676 7.136 9.064 1.00 62.59 90 VAL A O 1
ATOM 763 N N . SER A 1 91 ? -16.485 4.919 8.739 1.00 69.94 91 SER A N 1
ATOM 764 C CA . SER A 1 91 ? -16.200 4.559 10.130 1.00 69.94 91 SER A CA 1
ATOM 765 C C . SER A 1 91 ? -14.783 4.979 10.561 1.00 69.94 91 SER A C 1
ATOM 767 O O . SER A 1 91 ? -14.610 5.500 11.655 1.00 69.94 91 SER A O 1
ATOM 769 N N . TYR A 1 92 ? -13.791 4.952 9.673 1.00 76.50 92 TYR A N 1
ATOM 770 C CA . TYR A 1 92 ? -12.382 5.239 9.981 1.00 76.50 92 TYR A CA 1
ATOM 771 C C . TYR A 1 92 ? -11.917 6.656 9.596 1.00 76.50 92 TYR A C 1
ATOM 773 O O . TYR A 1 92 ? -10.739 6.884 9.347 1.00 76.50 92 TYR A O 1
ATOM 781 N N . LYS A 1 93 ? -12.815 7.649 9.565 1.00 82.19 93 LYS A N 1
ATOM 782 C CA . LYS A 1 93 ? -12.441 9.054 9.300 1.00 82.19 93 LYS A CA 1
ATOM 783 C C . LYS A 1 93 ? -11.375 9.562 10.266 1.00 82.19 93 LYS A C 1
ATOM 785 O O . LYS A 1 93 ? -11.590 9.495 11.479 1.00 82.19 93 LYS A O 1
ATOM 790 N N . LEU A 1 94 ? -10.300 10.157 9.748 1.00 83.62 94 LEU A N 1
ATOM 791 C CA . LEU A 1 94 ? -9.166 10.620 10.559 1.00 83.62 94 LEU A CA 1
ATOM 792 C C . LEU A 1 94 ? -8.494 9.494 11.362 1.00 83.62 94 LEU A C 1
ATOM 794 O O . LEU A 1 94 ? -7.954 9.740 12.443 1.00 83.62 94 LEU A O 1
ATOM 798 N N . ALA A 1 95 ? -8.559 8.253 10.872 1.00 85.69 95 ALA A N 1
ATOM 799 C CA . ALA A 1 95 ? -7.801 7.164 11.465 1.00 85.69 95 ALA A CA 1
ATOM 800 C C . ALA A 1 95 ? -6.292 7.404 11.281 1.00 85.69 95 ALA A C 1
ATOM 802 O O . ALA A 1 95 ? -5.862 7.868 10.219 1.00 85.69 95 ALA A O 1
ATOM 803 N N . PRO A 1 96 ? -5.477 7.103 12.305 1.00 87.81 96 PRO A N 1
ATOM 804 C CA . PRO A 1 96 ? -4.030 7.224 12.206 1.00 87.81 96 PRO A CA 1
ATOM 805 C C . PRO A 1 96 ? -3.443 6.182 11.232 1.00 87.81 96 PRO A C 1
ATOM 807 O O . PRO A 1 96 ? -4.111 5.198 10.902 1.00 87.81 96 PRO A O 1
ATOM 810 N N . PRO A 1 97 ? -2.175 6.351 10.811 1.00 89.38 97 PRO A N 1
ATOM 811 C CA . PRO A 1 97 ? -1.436 5.324 10.083 1.00 89.38 97 PRO A CA 1
ATOM 812 C C . PRO A 1 97 ? -1.487 3.967 10.797 1.00 89.38 97 PRO A C 1
ATOM 814 O O . PRO A 1 97 ? -1.180 3.869 11.988 1.00 89.38 97 PRO A O 1
ATOM 817 N N . SER A 1 98 ? -1.845 2.919 10.060 1.00 88.56 98 SER A N 1
ATOM 818 C CA . SER A 1 98 ? -1.882 1.539 10.542 1.00 88.56 98 SER A CA 1
ATOM 819 C C . SER A 1 98 ? -0.465 1.048 10.809 1.00 88.56 98 SER A C 1
ATOM 821 O O . SER A 1 98 ? 0.390 1.032 9.919 1.00 88.56 98 SER A O 1
ATOM 823 N N . ARG A 1 99 ? -0.203 0.620 12.043 1.00 89.25 99 ARG A N 1
ATOM 824 C CA . ARG A 1 99 ? 1.102 0.080 12.420 1.00 89.25 99 ARG A CA 1
ATOM 825 C C . ARG A 1 99 ? 1.241 -1.351 11.924 1.00 89.25 99 ARG A C 1
ATOM 827 O O . ARG A 1 99 ? 0.386 -2.194 12.171 1.00 89.25 99 ARG A O 1
ATOM 834 N N . VAL A 1 100 ? 2.341 -1.621 11.225 1.00 91.00 100 VAL A N 1
ATOM 835 C CA . VAL A 1 100 ? 2.688 -2.974 10.782 1.00 91.00 100 VAL A CA 1
ATOM 836 C C . VAL A 1 100 ? 3.512 -3.654 11.864 1.00 91.00 100 VAL A C 1
ATOM 838 O O . VAL A 1 100 ? 4.600 -3.197 12.217 1.00 91.00 100 VAL A O 1
ATOM 841 N N . HIS A 1 101 ? 3.005 -4.775 12.356 1.00 91.06 101 HIS A N 1
ATOM 842 C CA . HIS A 1 101 ? 3.652 -5.613 13.347 1.00 91.06 101 HIS A CA 1
ATOM 843 C C . HIS A 1 101 ? 4.235 -6.857 12.678 1.00 91.06 101 HIS A C 1
ATOM 845 O O . HIS A 1 101 ? 3.670 -7.430 11.748 1.00 91.06 101 HIS A O 1
ATOM 851 N N . PHE A 1 102 ? 5.399 -7.271 13.165 1.00 91.44 102 PHE A N 1
ATOM 852 C CA . PHE A 1 102 ? 6.056 -8.527 12.785 1.00 91.44 102 PHE A CA 1
ATOM 853 C C . PHE A 1 102 ? 6.104 -9.512 13.954 1.00 91.44 102 PHE A C 1
ATOM 855 O O . PHE A 1 102 ? 6.358 -10.699 13.767 1.00 91.44 102 PHE A O 1
ATOM 862 N N . ILE A 1 103 ? 5.900 -9.001 15.166 1.00 90.75 103 ILE A N 1
ATOM 863 C CA . ILE A 1 103 ? 5.989 -9.738 16.414 1.00 90.75 103 ILE A CA 1
ATOM 864 C C . ILE A 1 103 ? 4.677 -9.514 17.152 1.00 90.75 103 ILE A C 1
ATOM 866 O O . ILE A 1 103 ? 4.202 -8.384 17.264 1.00 90.75 103 ILE A O 1
ATOM 870 N N . ASP A 1 104 ? 4.107 -10.618 17.602 1.00 86.25 104 ASP A N 1
ATOM 871 C CA . ASP A 1 104 ? 2.898 -10.659 18.410 1.00 86.25 104 ASP A CA 1
ATOM 872 C C . ASP A 1 104 ? 3.125 -10.120 19.837 1.00 86.25 104 ASP A C 1
ATOM 874 O O . ASP A 1 104 ? 4.267 -10.058 20.293 1.00 86.25 104 ASP A O 1
ATOM 878 N N . GLU A 1 105 ? 2.063 -9.800 20.583 1.00 84.94 105 GLU A N 1
ATOM 879 C CA . GLU A 1 105 ? 2.154 -9.498 22.026 1.00 84.94 105 GLU A CA 1
ATOM 880 C C . GLU A 1 105 ? 2.835 -10.632 22.809 1.00 84.94 105 GLU A C 1
ATOM 882 O O . GLU A 1 105 ? 3.553 -10.398 23.778 1.00 84.94 105 GLU A O 1
ATOM 887 N N . GLU A 1 106 ? 2.675 -11.867 22.341 1.00 85.06 106 GLU A N 1
ATOM 888 C CA . GLU A 1 106 ? 3.281 -13.072 22.914 1.00 85.06 106 GLU A CA 1
ATOM 889 C C . GLU A 1 106 ? 4.764 -13.254 22.531 1.00 85.06 106 GLU A C 1
ATOM 891 O O . GLU A 1 106 ? 5.408 -14.204 22.974 1.00 85.06 106 GLU A O 1
ATOM 896 N N . GLY A 1 107 ? 5.325 -12.377 21.690 1.00 87.44 107 GLY A N 1
ATOM 897 C CA . GLY A 1 107 ? 6.716 -12.452 21.231 1.00 87.44 107 GLY A CA 1
ATOM 898 C C . GLY A 1 107 ? 6.954 -13.391 20.042 1.00 87.44 107 GLY A C 1
ATOM 899 O O . GLY A 1 107 ? 8.098 -13.601 19.637 1.00 87.44 107 GLY A O 1
ATOM 900 N N . ASN A 1 108 ? 5.894 -13.946 19.453 1.00 88.19 108 ASN A N 1
ATOM 901 C CA . ASN A 1 108 ? 5.987 -14.841 18.302 1.00 88.19 108 ASN A CA 1
ATOM 902 C C . ASN A 1 108 ? 6.219 -14.048 17.006 1.00 88.19 108 ASN A C 1
ATOM 904 O O . ASN A 1 108 ? 5.450 -13.140 16.688 1.00 88.19 108 ASN A O 1
ATOM 908 N N . PHE A 1 109 ? 7.251 -14.407 16.234 1.00 90.12 109 PHE A N 1
ATOM 909 C CA . PHE A 1 109 ? 7.491 -13.814 14.915 1.00 90.12 109 PHE A CA 1
ATOM 910 C C . PHE A 1 109 ? 6.513 -14.379 13.886 1.00 90.12 109 PHE A C 1
ATOM 912 O O . PHE A 1 109 ? 6.425 -15.594 13.695 1.00 90.12 109 PHE A O 1
ATOM 919 N N . GLN A 1 110 ? 5.809 -13.489 13.196 1.00 87.62 110 GLN A N 1
ATOM 920 C CA . GLN A 1 110 ? 4.821 -13.834 12.185 1.00 87.62 110 GLN A CA 1
ATOM 921 C C . GLN A 1 110 ? 5.026 -12.997 10.920 1.00 87.62 110 GLN A C 1
ATOM 923 O O . GLN A 1 110 ? 5.872 -12.106 10.840 1.00 87.62 110 GLN A O 1
ATOM 928 N N . ARG A 1 111 ? 4.253 -13.322 9.882 1.00 88.94 111 ARG A N 1
ATOM 929 C CA . ARG A 1 111 ? 4.174 -12.486 8.676 1.00 88.94 111 ARG A CA 1
ATOM 930 C C . ARG A 1 111 ? 3.669 -11.087 9.057 1.00 88.94 111 ARG A C 1
ATOM 932 O O . ARG A 1 111 ? 2.936 -11.004 10.033 1.00 88.94 111 ARG A O 1
ATOM 939 N N . PRO A 1 112 ? 3.995 -10.031 8.290 1.00 92.06 112 PRO A N 1
ATOM 940 C CA . PRO A 1 112 ? 3.508 -8.682 8.569 1.00 92.06 112 PRO A CA 1
ATOM 941 C C . PRO A 1 112 ? 1.992 -8.665 8.776 1.00 92.06 112 PRO A C 1
ATOM 943 O O . PRO A 1 112 ? 1.248 -9.189 7.943 1.00 92.06 112 PRO A O 1
ATOM 946 N N . PHE A 1 113 ? 1.539 -8.081 9.878 1.00 91.00 113 PHE A N 1
ATOM 947 C CA . PHE A 1 113 ? 0.127 -8.016 10.236 1.00 91.00 113 PHE A CA 1
ATOM 948 C C . PHE A 1 113 ? -0.210 -6.674 10.885 1.00 91.00 113 PHE A C 1
ATOM 950 O O . PHE A 1 113 ? 0.675 -5.950 11.340 1.00 91.00 113 PHE A O 1
ATOM 957 N N . VAL A 1 114 ? -1.496 -6.345 10.914 1.00 91.62 114 VAL A N 1
ATOM 958 C CA . VAL A 1 114 ? -2.037 -5.191 11.637 1.00 91.62 114 VAL A CA 1
ATOM 959 C C . VAL A 1 114 ? -3.077 -5.668 12.639 1.00 91.62 114 VAL A C 1
ATOM 961 O O . VAL A 1 114 ? -3.753 -6.672 12.406 1.00 91.62 114 VAL A O 1
ATOM 964 N N . TYR A 1 115 ? -3.200 -4.965 13.757 1.00 91.31 115 TYR A N 1
ATOM 965 C CA . TYR A 1 115 ? -4.270 -5.220 14.714 1.00 91.31 115 TYR A CA 1
ATOM 966 C C . TYR A 1 115 ? -5.583 -4.594 14.253 1.00 91.31 115 TYR A C 1
ATOM 968 O O . TYR A 1 115 ? -5.615 -3.671 13.428 1.00 91.31 115 TYR A O 1
ATOM 976 N N . LYS A 1 116 ? -6.687 -5.103 14.794 1.00 89.62 116 LYS A N 1
ATOM 977 C CA . LYS A 1 116 ? -7.990 -4.477 14.611 1.00 89.62 116 LYS A CA 1
ATOM 978 C C . LYS A 1 116 ? -7.980 -3.080 15.227 1.00 89.62 116 LYS A C 1
ATOM 980 O O . LYS A 1 116 ? -7.463 -2.878 16.320 1.00 89.62 116 LYS A O 1
ATOM 985 N N . ILE A 1 117 ? -8.554 -2.108 14.530 1.00 88.38 117 ILE A N 1
ATOM 986 C CA . ILE A 1 117 ? -8.709 -0.752 15.053 1.00 88.38 117 ILE A CA 1
ATOM 987 C C . ILE A 1 117 ? -10.086 -0.664 15.711 1.00 88.38 117 ILE A C 1
ATOM 989 O O . ILE A 1 117 ? -11.115 -0.709 15.035 1.00 88.38 117 ILE A O 1
ATOM 993 N N . SER A 1 118 ? -10.096 -0.529 17.034 1.00 86.38 118 SER A N 1
ATOM 994 C CA . SER A 1 118 ? -11.276 -0.162 17.807 1.00 86.38 118 SER A CA 1
ATOM 995 C C . SER A 1 118 ? -11.499 1.345 17.729 1.00 86.38 118 SER A C 1
ATOM 997 O O . SER A 1 118 ? -10.563 2.145 17.825 1.00 86.38 118 SER A O 1
ATOM 999 N N . GLN A 1 119 ? -12.757 1.730 17.546 1.00 84.50 119 GLN A N 1
ATOM 1000 C CA . GLN A 1 119 ? -13.181 3.118 17.498 1.00 84.50 119 GLN A CA 1
ATOM 1001 C C . GLN A 1 119 ? -14.098 3.400 18.682 1.00 84.50 119 GLN A C 1
ATOM 1003 O O . GLN A 1 119 ? -15.220 2.901 18.755 1.00 84.50 119 GLN A O 1
ATOM 1008 N N . GLU A 1 120 ? -13.653 4.287 19.559 1.00 84.75 120 GLU A N 1
ATOM 1009 C CA . GLU A 1 120 ? -14.469 4.819 20.639 1.00 84.75 120 GLU A CA 1
ATOM 1010 C C . GLU A 1 120 ? -14.804 6.282 20.367 1.00 84.75 120 GLU A C 1
ATOM 1012 O O . GLU A 1 120 ? -14.072 7.007 19.687 1.00 84.75 120 GLU A O 1
ATOM 1017 N N . ARG A 1 121 ? -15.955 6.730 20.865 1.00 84.81 121 ARG A N 1
ATOM 1018 C CA . ARG A 1 121 ? -16.349 8.132 20.780 1.00 84.81 121 ARG A CA 1
ATOM 1019 C C . ARG A 1 121 ? -16.343 8.716 22.176 1.00 84.81 121 ARG A C 1
ATOM 1021 O O . ARG A 1 121 ? -17.084 8.253 23.037 1.00 84.81 121 ARG A O 1
ATOM 1028 N N . ASP A 1 122 ? -15.534 9.747 22.363 1.00 85.81 122 ASP A N 1
ATOM 1029 C CA . ASP A 1 122 ? -15.506 10.497 23.609 1.00 85.81 122 ASP A CA 1
ATOM 1030 C C . ASP A 1 122 ? -16.900 11.112 23.860 1.00 85.81 122 ASP A C 1
ATOM 1032 O O . ASP A 1 122 ? -17.418 11.816 22.985 1.00 85.81 122 ASP A O 1
ATOM 1036 N N . PRO A 1 123 ? -17.544 10.838 25.007 1.00 85.94 123 PRO A N 1
ATOM 1037 C CA . PRO A 1 123 ? -18.896 11.313 25.290 1.00 85.94 123 PRO A CA 1
ATOM 1038 C C . PRO A 1 123 ? -18.984 12.834 25.485 1.00 85.94 123 PRO A C 1
ATOM 1040 O O . PRO A 1 123 ? -20.050 13.404 25.260 1.00 85.94 123 PRO A O 1
ATOM 1043 N N . GLU A 1 124 ? -17.895 13.498 25.876 1.00 87.19 124 GLU A N 1
ATOM 1044 C CA . GLU A 1 124 ? -17.862 14.943 26.116 1.00 87.19 124 GLU A CA 1
ATOM 1045 C C . GLU A 1 124 ? -17.439 15.706 24.863 1.00 87.19 124 GLU A C 1
ATOM 1047 O O . GLU A 1 124 ? -18.088 16.673 24.459 1.00 87.19 124 GLU A O 1
ATOM 1052 N N . THR A 1 125 ? -16.355 15.268 24.218 1.00 85.88 125 THR A N 1
ATOM 1053 C CA . THR A 1 125 ? -15.790 15.982 23.062 1.00 85.88 125 THR A CA 1
ATOM 1054 C C . THR A 1 125 ? -16.345 15.496 21.725 1.00 85.88 125 THR A C 1
ATOM 1056 O O . THR A 1 125 ? -16.115 16.136 20.695 1.00 85.88 125 THR A O 1
ATOM 1059 N N . LEU A 1 126 ? -17.062 14.364 21.717 1.00 82.56 126 LEU A N 1
ATOM 1060 C CA . LEU A 1 126 ? -17.572 13.667 20.531 1.00 82.56 126 LEU A CA 1
ATOM 1061 C C . LEU A 1 126 ? -16.494 13.291 19.506 1.00 82.56 126 LEU A C 1
ATOM 1063 O O . LEU A 1 126 ? -16.839 12.889 18.385 1.00 82.56 126 LEU A O 1
ATOM 1067 N N . ARG A 1 127 ? -15.215 13.396 19.887 1.00 81.75 127 ARG A N 1
ATOM 1068 C CA . ARG A 1 127 ? -14.059 13.017 19.074 1.00 81.75 127 ARG A CA 1
ATOM 1069 C C . ARG A 1 127 ? -13.980 11.501 18.962 1.00 81.75 127 ARG A C 1
ATOM 1071 O O . ARG A 1 127 ? -14.335 10.779 19.892 1.00 81.75 127 ARG A O 1
ATOM 1078 N N . ARG A 1 128 ? -13.517 11.026 17.806 1.00 84.56 128 ARG A N 1
ATOM 1079 C CA . ARG A 1 128 ? -13.214 9.610 17.583 1.00 84.56 128 ARG A CA 1
ATOM 1080 C C . ARG A 1 128 ? -11.821 9.333 18.131 1.00 84.56 128 ARG A C 1
ATOM 1082 O O . ARG A 1 128 ? -10.875 10.023 17.761 1.00 84.56 128 ARG A O 1
ATOM 1089 N N . ILE A 1 129 ? -11.723 8.362 19.022 1.00 86.56 129 ILE A N 1
ATOM 1090 C CA . ILE A 1 129 ? -10.474 7.854 19.572 1.00 86.56 129 ILE A CA 1
ATOM 1091 C C . ILE A 1 129 ? -10.266 6.477 18.952 1.00 86.56 129 ILE A C 1
ATOM 1093 O O . ILE A 1 129 ? -11.152 5.626 19.014 1.00 86.56 129 ILE A O 1
ATOM 1097 N N . TYR A 1 130 ? -9.109 6.289 18.327 1.00 88.12 130 TYR A N 1
ATOM 1098 C CA . TYR A 1 130 ? -8.719 5.024 17.721 1.00 88.12 130 TYR A CA 1
ATOM 1099 C C . TYR A 1 130 ? -7.728 4.319 18.640 1.00 88.12 130 TYR A C 1
ATOM 1101 O O . TYR A 1 130 ? -6.727 4.916 19.044 1.00 88.12 130 TYR A O 1
ATOM 1109 N N . ALA A 1 131 ? -8.014 3.064 18.966 1.00 88.75 131 ALA A N 1
ATOM 1110 C CA . ALA A 1 131 ? -7.151 2.201 19.757 1.00 88.75 131 ALA A CA 1
ATOM 1111 C C . ALA A 1 131 ? -6.964 0.867 19.033 1.00 88.75 131 ALA A C 1
ATOM 1113 O O . ALA A 1 131 ? -7.881 0.373 18.383 1.00 88.75 131 ALA A O 1
ATOM 1114 N N . GLU A 1 132 ? -5.775 0.288 19.128 1.00 89.25 132 GLU A N 1
ATOM 1115 C CA . GLU A 1 132 ? -5.520 -1.052 18.604 1.00 89.25 132 GLU A CA 1
ATOM 1116 C C . GLU A 1 132 ? -6.113 -2.084 19.573 1.00 89.25 132 GLU A C 1
ATOM 1118 O O . GLU A 1 132 ? -5.840 -2.049 20.772 1.00 89.25 132 GLU A O 1
ATOM 1123 N N . ASP A 1 133 ? -6.945 -2.981 19.053 1.00 89.00 133 ASP A N 1
ATOM 1124 C CA . ASP A 1 133 ? -7.469 -4.145 19.757 1.00 89.00 133 ASP A CA 1
ATOM 1125 C C . ASP A 1 133 ? -6.590 -5.354 19.425 1.00 89.00 133 ASP A C 1
ATOM 1127 O O . ASP A 1 133 ? -6.588 -5.864 18.299 1.00 89.00 133 ASP A O 1
ATOM 1131 N N . THR A 1 134 ? -5.821 -5.807 20.416 1.00 87.69 134 THR A N 1
ATOM 1132 C CA . THR A 1 134 ? -4.849 -6.894 20.253 1.00 87.69 134 THR A CA 1
ATOM 1133 C C . THR A 1 134 ? -5.487 -8.281 20.219 1.00 87.69 134 THR A C 1
ATOM 1135 O O . THR A 1 134 ? -4.810 -9.265 19.906 1.00 87.69 134 THR A O 1
ATOM 1138 N N . SER A 1 135 ? -6.804 -8.369 20.450 1.00 88.00 135 SER A N 1
ATOM 1139 C CA . SER A 1 135 ? -7.567 -9.615 20.363 1.00 88.00 135 SER A CA 1
ATOM 1140 C C . SER A 1 135 ? -7.674 -10.148 18.931 1.00 88.00 135 SER A C 1
ATOM 1142 O O . SER A 1 135 ? -7.810 -11.357 18.738 1.00 88.00 135 SER A O 1
ATOM 1144 N N . GLU A 1 136 ? -7.639 -9.278 17.918 1.00 88.31 136 GLU A N 1
ATOM 1145 C CA . GLU A 1 136 ? -7.839 -9.656 16.516 1.00 88.31 136 GLU A CA 1
ATOM 1146 C C . GLU A 1 136 ? -6.691 -9.150 15.633 1.00 88.31 136 GLU A C 1
ATOM 1148 O O . GLU A 1 136 ? -6.298 -7.983 15.684 1.00 88.31 136 GLU A O 1
ATOM 1153 N N . LYS A 1 137 ? -6.145 -10.049 14.806 1.00 89.88 137 LYS A N 1
ATOM 1154 C CA . LYS A 1 137 ? -4.969 -9.804 13.957 1.00 89.88 137 LYS A CA 1
ATOM 1155 C C . LYS A 1 137 ? -5.320 -10.040 12.498 1.00 89.88 137 LYS A C 1
ATOM 1157 O O . LYS A 1 137 ? -5.806 -11.114 12.141 1.00 89.88 137 LYS A O 1
ATOM 1162 N N . TYR A 1 138 ? -4.981 -9.079 11.649 1.00 90.69 138 TYR A N 1
ATOM 1163 C CA . TYR A 1 138 ? -5.195 -9.151 10.211 1.00 90.69 138 TYR A CA 1
ATOM 1164 C C . TYR A 1 138 ? -3.853 -9.213 9.476 1.00 90.69 138 TYR A C 1
ATOM 1166 O O . TYR A 1 138 ? -3.115 -8.224 9.440 1.00 90.69 138 TYR A O 1
ATOM 1174 N N . PRO A 1 139 ? -3.487 -10.369 8.896 1.00 90.94 139 PRO A N 1
ATOM 1175 C CA . PRO A 1 139 ? -2.243 -10.495 8.152 1.00 90.94 139 PRO A CA 1
ATOM 1176 C C . PRO A 1 139 ? -2.313 -9.715 6.836 1.00 90.94 139 PRO A C 1
ATOM 1178 O O . PRO A 1 139 ? -3.302 -9.793 6.104 1.00 90.94 139 PRO A O 1
ATOM 1181 N N . ILE A 1 140 ? -1.221 -9.032 6.495 1.00 90.38 140 ILE A N 1
ATOM 1182 C CA . ILE A 1 140 ? -1.064 -8.368 5.201 1.00 90.38 140 ILE A CA 1
ATOM 1183 C C . ILE A 1 140 ? -0.752 -9.444 4.163 1.00 90.38 140 ILE A C 1
ATOM 1185 O O . ILE A 1 140 ? 0.222 -10.197 4.280 1.00 90.38 140 ILE A O 1
ATOM 1189 N N . ARG A 1 141 ? -1.599 -9.537 3.141 1.00 90.31 141 ARG A N 1
ATOM 1190 C CA . ARG A 1 141 ? -1.486 -10.530 2.070 1.00 90.31 141 ARG A CA 1
ATOM 1191 C C . ARG A 1 141 ? -1.266 -9.828 0.739 1.00 90.31 141 ARG A C 1
ATOM 1193 O O . ARG A 1 141 ? -1.740 -8.716 0.527 1.00 90.31 141 ARG A O 1
ATOM 1200 N N . PHE A 1 142 ? -0.565 -10.507 -0.162 1.00 90.44 142 PHE A N 1
ATOM 1201 C CA . PHE A 1 142 ? -0.445 -10.082 -1.553 1.00 90.44 142 PHE A CA 1
ATOM 1202 C C . PHE A 1 142 ? -1.552 -10.714 -2.403 1.00 90.44 142 PHE A C 1
ATOM 1204 O O . PHE A 1 142 ? -1.988 -11.827 -2.101 1.00 90.44 142 PHE A O 1
ATOM 1211 N N . PHE A 1 143 ? -1.952 -10.044 -3.487 1.00 89.56 143 PHE A N 1
ATOM 1212 C CA . PHE A 1 143 ? -2.965 -10.522 -4.440 1.00 89.56 143 PHE A CA 1
ATOM 1213 C C . PHE A 1 143 ? -4.324 -10.814 -3.784 1.00 89.56 143 PHE A C 1
ATOM 1215 O O . PHE A 1 143 ? -4.920 -11.871 -4.009 1.00 89.56 143 PHE A O 1
ATOM 1222 N N . VAL A 1 144 ? -4.793 -9.892 -2.942 1.00 87.69 144 VAL A N 1
ATOM 1223 C CA . VAL A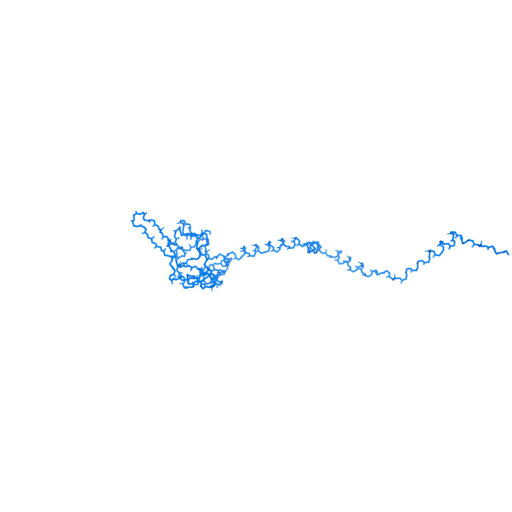 1 144 ? -6.089 -10.011 -2.257 1.00 87.69 144 VAL A CA 1
ATOM 1224 C C . VAL A 1 144 ? -7.235 -9.593 -3.171 1.00 87.69 144 VAL A C 1
ATOM 1226 O O . VAL A 1 144 ? -7.039 -8.818 -4.104 1.00 87.69 144 VAL A O 1
ATOM 1229 N N . ASN A 1 145 ? -8.431 -10.114 -2.896 1.00 85.25 145 ASN A N 1
ATOM 1230 C CA . ASN A 1 145 ? -9.650 -9.610 -3.517 1.00 85.25 145 ASN A CA 1
ATOM 1231 C C . ASN A 1 145 ? -10.149 -8.421 -2.694 1.00 85.25 145 ASN A C 1
ATOM 1233 O O . ASN A 1 145 ? -10.369 -8.580 -1.494 1.00 85.25 145 ASN A O 1
ATOM 1237 N N . GLY A 1 146 ? -10.295 -7.270 -3.333 1.00 80.38 146 GLY A N 1
ATOM 1238 C CA . GLY A 1 146 ? -10.785 -6.036 -2.733 1.00 80.38 146 GLY A CA 1
ATOM 1239 C C . GLY A 1 146 ? -11.950 -5.458 -3.538 1.00 80.38 146 GLY A C 1
ATOM 1240 O O . GLY A 1 146 ? -12.653 -6.222 -4.210 1.00 80.38 146 GLY A O 1
ATOM 1241 N N . PRO A 1 147 ? -12.169 -4.137 -3.444 1.00 79.75 147 PRO A N 1
ATOM 1242 C CA . PRO A 1 147 ? -13.139 -3.418 -4.261 1.00 79.75 147 PRO A CA 1
ATOM 1243 C C . PRO A 1 147 ? -12.977 -3.689 -5.760 1.00 79.75 147 PRO A C 1
ATOM 1245 O O . PRO A 1 147 ? -11.874 -3.903 -6.258 1.00 79.75 147 PRO A O 1
ATOM 1248 N N . GLU A 1 148 ? -14.081 -3.682 -6.500 1.00 84.81 148 GLU A N 1
ATOM 1249 C CA . GLU A 1 148 ? -14.014 -3.830 -7.953 1.00 84.81 148 GLU A CA 1
ATOM 1250 C C . GLU A 1 148 ? -13.483 -2.529 -8.580 1.00 84.81 148 GLU A C 1
ATOM 1252 O O . GLU A 1 148 ? -13.810 -1.420 -8.151 1.00 84.81 148 GLU A O 1
ATOM 1257 N N . TYR A 1 149 ? -12.636 -2.660 -9.593 1.00 84.00 149 TYR A N 1
ATOM 1258 C CA . TYR A 1 149 ? -12.101 -1.554 -10.375 1.00 84.00 149 TYR A CA 1
ATOM 1259 C C . TYR A 1 149 ? -12.076 -1.936 -11.855 1.00 84.00 149 TYR A C 1
ATOM 1261 O O . TYR A 1 149 ? -12.030 -3.112 -12.218 1.00 84.00 149 TYR A O 1
ATOM 1269 N N . GLU A 1 150 ? -12.098 -0.947 -12.741 1.00 86.31 150 GLU A N 1
ATOM 1270 C CA . GLU A 1 150 ? -12.005 -1.196 -14.177 1.00 86.31 150 GLU A CA 1
ATOM 1271 C C . GLU A 1 150 ? -10.550 -1.124 -14.628 1.00 86.31 150 GLU A C 1
ATOM 1273 O O . GLU A 1 150 ? -9.967 -0.046 -14.659 1.00 86.31 150 GLU A O 1
ATOM 1278 N N . MET A 1 151 ? -9.971 -2.259 -15.029 1.00 85.50 151 MET A N 1
ATOM 1279 C CA . MET A 1 151 ? -8.612 -2.291 -15.561 1.00 85.50 151 MET A CA 1
ATOM 1280 C C . MET A 1 151 ? -8.570 -1.578 -16.919 1.00 85.50 151 MET A C 1
ATOM 1282 O O . MET A 1 151 ? -9.161 -2.061 -17.893 1.00 85.50 151 MET A O 1
ATOM 1286 N N . TRP A 1 152 ? -7.875 -0.442 -16.993 1.00 87.44 152 TRP A N 1
ATOM 1287 C CA . TRP A 1 152 ? -7.785 0.423 -18.181 1.00 87.44 152 TRP A CA 1
ATOM 1288 C C . TRP A 1 152 ? -9.148 0.875 -18.744 1.00 87.44 152 TRP A C 1
ATOM 1290 O O . TRP A 1 152 ? -9.234 1.231 -19.922 1.00 87.44 152 TRP A O 1
ATOM 1300 N N . GLY A 1 153 ? -10.224 0.810 -17.952 1.00 84.12 153 GLY A N 1
ATOM 1301 C CA . GLY A 1 153 ? -11.596 1.028 -18.433 1.00 84.12 153 GLY A CA 1
ATOM 1302 C C . GLY A 1 153 ? -12.112 -0.046 -19.408 1.00 84.12 153 GLY A C 1
ATOM 1303 O O . GLY A 1 153 ? -13.058 0.205 -20.152 1.00 84.12 153 GLY A O 1
ATOM 1304 N N . LEU A 1 154 ? -11.463 -1.218 -19.482 1.00 87.50 154 LEU A N 1
ATOM 1305 C CA . LEU A 1 154 ? -11.783 -2.271 -20.458 1.00 87.50 154 LEU A CA 1
ATOM 1306 C C . LEU A 1 154 ? -12.473 -3.490 -19.844 1.00 87.50 154 LEU A C 1
ATOM 1308 O O . LEU A 1 154 ? -13.338 -4.085 -20.487 1.00 87.50 154 LEU A O 1
ATOM 1312 N N . PHE A 1 155 ? -12.072 -3.908 -18.644 1.00 90.12 155 PHE A N 1
ATOM 1313 C CA . PHE A 1 155 ? -12.686 -5.046 -17.964 1.00 90.12 155 PHE A CA 1
ATOM 1314 C C . PHE A 1 155 ? -12.647 -4.881 -16.444 1.00 90.12 155 PHE A C 1
ATOM 1316 O O . PHE A 1 155 ? -11.665 -4.355 -15.916 1.00 90.12 155 PHE A O 1
ATOM 1323 N N . PRO A 1 156 ? -13.679 -5.364 -15.735 1.00 89.50 156 PRO A N 1
ATOM 1324 C CA . PRO A 1 156 ? -13.670 -5.371 -14.286 1.00 89.50 156 PRO A CA 1
ATOM 1325 C C . PRO A 1 156 ? -12.597 -6.316 -13.741 1.00 89.50 156 PRO A C 1
ATOM 1327 O O . PRO A 1 156 ? -12.406 -7.437 -14.227 1.00 89.50 156 PRO A O 1
ATOM 1330 N N . ALA A 1 157 ? -11.910 -5.866 -12.702 1.00 88.25 157 ALA A N 1
ATOM 1331 C CA . ALA A 1 157 ? -10.957 -6.627 -11.922 1.00 88.25 157 ALA A CA 1
ATOM 1332 C C . ALA A 1 157 ? -11.155 -6.314 -10.433 1.00 88.25 157 ALA A C 1
ATOM 1334 O O . ALA A 1 157 ? -11.651 -5.263 -10.058 1.00 88.25 157 ALA A O 1
ATOM 1335 N N . GLN A 1 158 ? -10.778 -7.257 -9.576 1.00 88.31 158 GLN A N 1
ATOM 1336 C CA . GLN A 1 158 ? -10.957 -7.154 -8.117 1.00 88.31 158 GLN A CA 1
ATOM 1337 C C . GLN A 1 158 ? -9.675 -7.484 -7.347 1.00 88.31 158 GLN A C 1
ATOM 1339 O O . GLN A 1 158 ? -9.675 -7.582 -6.123 1.00 88.31 158 GLN A O 1
ATOM 1344 N N . LYS A 1 159 ? -8.588 -7.800 -8.060 1.00 88.62 159 LYS A N 1
ATOM 1345 C CA . LYS A 1 159 ? -7.335 -8.228 -7.436 1.00 88.62 159 LYS A CA 1
ATOM 1346 C C . LYS A 1 159 ? -6.467 -7.013 -7.180 1.00 88.62 159 LYS A C 1
ATOM 1348 O O . LYS A 1 159 ? -6.117 -6.334 -8.131 1.00 88.62 159 LYS A O 1
ATOM 1353 N N . HIS A 1 160 ? -6.024 -6.836 -5.946 1.00 88.31 160 HIS A N 1
ATOM 1354 C CA . HIS A 1 160 ? -5.076 -5.788 -5.576 1.00 88.31 160 HIS A CA 1
ATOM 1355 C C . HIS A 1 160 ? -3.740 -6.391 -5.160 1.00 88.31 160 HIS A C 1
ATOM 1357 O O . HIS A 1 160 ? -3.682 -7.504 -4.624 1.00 88.31 160 HIS A O 1
ATOM 1363 N N . LEU A 1 161 ? -2.651 -5.657 -5.394 1.00 88.44 161 LEU A N 1
ATOM 1364 C CA . LEU A 1 161 ? -1.294 -6.106 -5.093 1.00 88.44 161 LEU A CA 1
ATOM 1365 C C . LEU A 1 161 ? -1.138 -6.499 -3.625 1.00 88.44 161 LEU A C 1
ATOM 1367 O O . LEU A 1 161 ? -0.543 -7.539 -3.353 1.00 88.44 161 LEU A O 1
ATOM 1371 N N . PHE A 1 162 ? -1.668 -5.702 -2.701 1.00 88.62 162 PHE A N 1
ATOM 1372 C CA . PHE A 1 162 ? -1.636 -5.971 -1.269 1.00 88.62 162 PHE A CA 1
ATOM 1373 C C . PHE A 1 162 ? -2.901 -5.457 -0.585 1.00 88.62 162 PHE A C 1
ATOM 1375 O O . PHE A 1 162 ? -3.557 -4.544 -1.072 1.00 88.62 162 PHE A O 1
ATOM 1382 N N . GLY A 1 163 ? -3.225 -6.046 0.560 1.00 86.50 163 GLY A N 1
ATOM 1383 C CA . GLY A 1 163 ? -4.311 -5.596 1.420 1.00 86.50 163 GLY A CA 1
ATOM 1384 C C . GLY A 1 163 ? -4.539 -6.569 2.569 1.00 86.50 163 GLY A C 1
ATOM 1385 O O . GLY A 1 163 ? -3.730 -7.477 2.806 1.00 86.50 163 GLY A O 1
ATOM 1386 N N . LEU A 1 164 ? -5.635 -6.370 3.293 1.00 86.50 164 LEU A N 1
ATOM 1387 C CA . LEU A 1 164 ? -6.039 -7.276 4.362 1.00 86.50 164 LEU A CA 1
ATOM 1388 C C . LEU A 1 164 ? -6.856 -8.439 3.795 1.00 86.50 164 LEU A C 1
ATOM 1390 O O . LEU A 1 164 ? -7.480 -8.337 2.739 1.00 86.50 164 LEU A O 1
ATOM 1394 N N . GLY A 1 165 ? -6.794 -9.589 4.466 1.00 79.00 165 GLY A N 1
ATOM 1395 C CA . GLY A 1 165 ? -7.612 -10.739 4.095 1.00 79.00 165 GLY A CA 1
ATOM 1396 C C . GLY A 1 165 ? -9.109 -10.496 4.343 1.00 79.00 165 GLY A C 1
ATOM 1397 O O . GLY A 1 165 ? -9.471 -9.547 5.035 1.00 79.00 165 GLY A O 1
ATOM 1398 N N . PRO A 1 166 ? -9.988 -11.383 3.839 1.00 75.06 166 PRO A N 1
ATOM 1399 C CA . PRO A 1 166 ? -11.437 -11.278 4.044 1.00 75.06 166 PRO A CA 1
ATOM 1400 C C . PRO A 1 166 ? -11.835 -11.278 5.527 1.00 75.06 166 PRO A C 1
ATOM 1402 O O . PRO A 1 166 ? -12.902 -10.788 5.879 1.00 75.06 166 PRO A O 1
ATOM 1405 N N . GLU A 1 167 ? -10.971 -11.800 6.400 1.00 78.06 167 GLU A N 1
ATOM 1406 C CA . GLU A 1 167 ? -11.114 -11.705 7.851 1.00 78.06 167 GLU A CA 1
ATOM 1407 C C . GLU A 1 167 ? -11.208 -10.267 8.397 1.00 78.06 167 GLU A C 1
ATOM 1409 O O . GLU A 1 167 ? -11.825 -10.078 9.437 1.00 78.06 167 GLU A O 1
ATOM 1414 N N . ALA A 1 168 ? -10.654 -9.262 7.707 1.00 75.50 168 ALA A N 1
ATOM 1415 C CA . ALA A 1 168 ? -10.654 -7.870 8.165 1.00 75.50 168 ALA A CA 1
ATOM 1416 C C . ALA A 1 168 ? -11.986 -7.131 7.957 1.00 75.50 168 ALA A C 1
ATOM 1418 O O . ALA A 1 168 ? -12.176 -6.044 8.505 1.00 75.50 168 ALA A O 1
ATOM 1419 N N . GLY A 1 169 ? -12.919 -7.716 7.197 1.00 76.56 169 GLY A N 1
ATOM 1420 C CA . GLY A 1 169 ? -14.236 -7.136 6.947 1.00 76.56 169 GLY A CA 1
ATOM 1421 C C . GLY A 1 169 ? -14.151 -5.729 6.351 1.00 76.56 169 GLY A C 1
ATOM 1422 O O . GLY A 1 169 ? -13.681 -5.553 5.232 1.00 76.56 169 GLY A O 1
ATOM 1423 N N . GLU A 1 170 ? -14.623 -4.737 7.107 1.00 73.31 170 GLU A N 1
ATOM 1424 C CA . GLU A 1 170 ? -14.663 -3.323 6.701 1.00 73.31 170 GLU A CA 1
ATOM 1425 C C . GLU A 1 170 ? -13.355 -2.562 6.982 1.00 73.31 170 GLU A C 1
ATOM 1427 O O . GLU A 1 170 ? -13.211 -1.408 6.572 1.00 73.31 170 GLU A O 1
ATOM 1432 N N . GLN A 1 171 ? -12.402 -3.164 7.701 1.00 81.06 171 GLN A N 1
ATOM 1433 C CA . GLN A 1 171 ? -11.144 -2.501 8.022 1.00 81.06 171 GLN A CA 1
ATOM 1434 C C . GLN A 1 171 ? -10.203 -2.520 6.814 1.00 81.06 171 GLN A C 1
ATOM 1436 O O . GLN A 1 171 ? -9.837 -3.577 6.301 1.00 81.06 171 GLN A O 1
ATOM 1441 N N . GLY A 1 172 ? -9.760 -1.332 6.405 1.00 80.44 172 GLY A N 1
ATOM 1442 C CA . GLY A 1 172 ? -8.653 -1.159 5.474 1.00 80.44 172 GLY A CA 1
ATOM 1443 C C . GLY A 1 172 ? -7.293 -1.218 6.174 1.00 80.44 172 GLY A C 1
ATOM 1444 O O . GLY A 1 172 ? -7.154 -0.983 7.374 1.00 80.44 172 GLY A O 1
ATOM 1445 N N . PHE A 1 173 ? -6.262 -1.521 5.398 1.00 85.44 173 PHE A N 1
ATOM 1446 C CA . PHE A 1 173 ? -4.879 -1.178 5.706 1.00 85.44 173 PHE A CA 1
ATOM 1447 C C . PHE A 1 173 ? -4.590 0.265 5.273 1.00 85.44 173 PHE A C 1
ATOM 1449 O O . PHE A 1 173 ? -4.596 0.531 4.074 1.00 85.44 173 PHE A O 1
ATOM 1456 N N . PHE A 1 174 ? -4.319 1.161 6.224 1.00 86.94 174 PHE A N 1
ATOM 1457 C CA . PHE A 1 174 ? -4.035 2.577 5.953 1.00 86.94 174 PHE A CA 1
ATOM 1458 C C . PHE A 1 174 ? -2.560 2.869 6.184 1.00 86.94 174 PHE A C 1
ATOM 1460 O O . PHE A 1 174 ? -2.125 2.928 7.334 1.00 86.94 174 PHE A O 1
ATOM 1467 N N . LEU A 1 175 ? -1.761 3.038 5.131 1.00 84.94 175 LEU A N 1
ATOM 1468 C CA . LEU A 1 175 ? -0.316 3.214 5.314 1.00 84.94 175 LEU A CA 1
ATOM 1469 C C . LEU A 1 175 ? 0.021 4.595 5.892 1.00 84.94 175 LEU A C 1
ATOM 1471 O O . LEU A 1 175 ? 0.907 4.703 6.740 1.00 84.94 175 LEU A O 1
ATOM 1475 N N . LEU A 1 176 ? -0.692 5.635 5.451 1.00 85.62 176 LEU A N 1
ATOM 1476 C CA . LEU A 1 176 ? -0.502 7.021 5.894 1.00 85.62 176 LEU A CA 1
ATOM 1477 C C . LEU A 1 176 ? -1.691 7.561 6.705 1.00 85.62 176 LEU A C 1
ATOM 1479 O O . LEU A 1 176 ? -1.643 8.693 7.188 1.00 85.62 176 LEU A O 1
ATOM 1483 N N . GLY A 1 177 ? -2.706 6.727 6.934 1.00 85.75 177 GLY A N 1
ATOM 1484 C CA . GLY A 1 177 ? -3.924 7.094 7.648 1.00 85.75 177 GLY A CA 1
ATOM 1485 C C . GLY A 1 177 ? -5.010 7.592 6.702 1.00 85.75 177 GLY A C 1
ATOM 1486 O O . GLY A 1 177 ? -4.857 7.583 5.487 1.00 85.75 177 GLY A O 1
ATOM 1487 N N . VAL A 1 178 ? -6.124 8.019 7.282 1.00 86.12 178 VAL A N 1
ATOM 1488 C CA . VAL A 1 178 ? -7.328 8.393 6.536 1.00 86.12 178 VAL A CA 1
ATOM 1489 C C . VAL A 1 178 ? -7.600 9.885 6.695 1.00 86.12 178 VAL A C 1
ATOM 1491 O O . VAL A 1 178 ? -7.483 10.429 7.793 1.00 86.12 178 VAL A O 1
ATOM 1494 N N . ASP A 1 179 ? -8.009 10.557 5.624 1.00 83.12 179 ASP A N 1
ATOM 1495 C CA . ASP A 1 179 ? -8.386 11.970 5.643 1.00 83.12 179 ASP A CA 1
ATOM 1496 C C . ASP A 1 179 ? -9.808 12.223 6.217 1.00 83.12 179 ASP A C 1
ATOM 1498 O O . ASP A 1 179 ? -10.536 11.314 6.636 1.00 83.12 179 ASP A O 1
ATOM 1502 N N . GLU A 1 180 ? -10.240 13.492 6.259 1.00 80.81 180 GLU A N 1
ATOM 1503 C CA . GLU A 1 180 ? -11.611 13.865 6.673 1.00 80.81 180 GLU A CA 1
ATOM 1504 C C . GLU A 1 180 ? -12.700 13.309 5.732 1.00 80.81 180 GLU A C 1
ATOM 1506 O O . GLU A 1 180 ? -13.850 13.062 6.139 1.00 80.81 180 GLU A O 1
ATOM 1511 N N . GLY A 1 181 ? -12.329 13.120 4.464 1.00 76.06 181 GLY A N 1
ATOM 1512 C CA . GLY A 1 181 ? -13.140 12.560 3.392 1.00 76.06 181 GLY A CA 1
ATOM 1513 C C . GLY A 1 181 ? -13.313 11.044 3.467 1.00 76.06 181 GLY A C 1
ATOM 1514 O O . GLY A 1 181 ? -14.106 10.517 2.691 1.00 76.06 181 GLY A O 1
ATOM 1515 N N . ALA A 1 182 ? -12.669 10.369 4.427 1.00 74.44 182 ALA A N 1
ATOM 1516 C CA . ALA A 1 182 ? -12.596 8.911 4.532 1.00 74.44 182 ALA A CA 1
ATOM 1517 C C . ALA A 1 182 ? -11.779 8.227 3.414 1.00 74.44 182 ALA A C 1
ATOM 1519 O O . ALA A 1 182 ? -12.023 7.058 3.107 1.00 74.44 182 ALA A O 1
ATOM 1520 N N . ARG A 1 183 ? -10.834 8.950 2.804 1.00 76.38 183 ARG A N 1
ATOM 1521 C CA . ARG A 1 183 ? -9.892 8.449 1.794 1.00 76.38 183 ARG A CA 1
ATOM 1522 C C . ARG A 1 183 ? -8.544 8.148 2.447 1.00 76.38 183 ARG A C 1
ATOM 1524 O O . ARG A 1 183 ? -8.135 8.859 3.361 1.00 76.38 183 ARG A O 1
ATOM 1531 N N . ASP A 1 184 ? -7.878 7.096 1.986 1.00 76.44 184 AS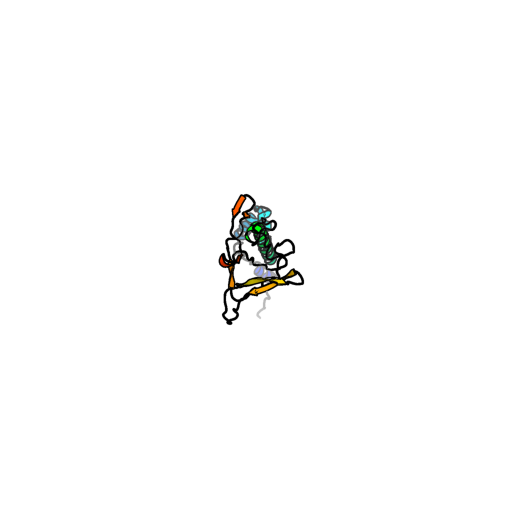P A N 1
ATOM 1532 C CA . ASP A 1 184 ? -6.497 6.794 2.389 1.00 76.44 184 ASP A CA 1
ATOM 1533 C C . ASP A 1 184 ? -5.539 7.856 1.817 1.00 76.44 184 ASP A C 1
ATOM 1535 O O . ASP A 1 184 ? -5.794 8.398 0.733 1.00 76.44 184 ASP A O 1
ATOM 1539 N N . LEU A 1 185 ? -4.484 8.178 2.570 1.00 73.62 185 LEU A N 1
ATOM 1540 C CA . LEU A 1 185 ? -3.471 9.187 2.228 1.00 73.62 185 LEU A CA 1
ATOM 1541 C C . LEU A 1 185 ? -2.238 8.605 1.525 1.00 73.62 185 LEU A C 1
ATOM 1543 O O . LEU A 1 185 ? -1.869 7.440 1.794 1.00 73.62 185 LEU A O 1
#

Sequence (185 aa):
MASITEKTWFDQIEEQDNWHDDEPFDEGSFKAEDEKIFVASYWQLMWWKFRKHRMAMVSAVIIVLLYLVAVFAEFVAPYNPDPHPSELFVSYKLAPPSRVHFIDEEGNFQRPFVYKISQERDPETLRRIYAEDTSEKYPIRFFVNGPEYEMWGLFPAQKHLFGLGPEAGEQGFFLLGVDEGARDL

Foldseek 3Di:
DDDDDDDDVVNVVVVVVPPPPPVPPPPVVVCVVVVCVVPDDPVVVVVVVQVVDPVSVVVVVVVVVVVVCVLCVVQADQDDPPDDPVLQLLVFAQPAAFDWDQAAPVRDGDATKTAQWDWDADPPVRDTDTDGDSVGIWHKDAQEFADWDQNVVPHIDRTHGIWTHVSNPSDTNARGGAHNRSHHD

Radius of gyration: 36.46 Å; chains: 1; bounding box: 117×31×73 Å

Secondary structure (DSSP, 8-state):
-----PPPTTHHHHTTS-----S---HHHHHHHHHHHHHS-HHHHHHHHHHH-HHHHHHHHHHHHHHHHHHTHHHH-SS-SS--TTTS-GGGTTPPPPPPEEE-TT--EEEEEEEEEEEEE-TTT--EEEEEEEEEEEEEEEEEEEEEEEETTTEEEEEEEEEE-GGGTT----SS-B-TTS-B-